Protein AF-A0A7D9KG14-F1 (afdb_monomer_lite)

Foldseek 3Di:
DVLLVLLLVLLVVLLVLLVVDDLVLLLQLCVVLVNDPVCRPPDDSVSSSVVSLVSLVVVLVVQPDSVSSVVSSVVSVVSSDDDDPDPPDDDDDDDDDDDDDDDDDDDDDDDDDDDDDDDDDDPPPPSDPPPDDQLAQPWADDDPVDPGHDDPVSLVVSLVVCVVVVHDPVSSVVNNVCRHCVVDDD

Structure (mmCIF, N/CA/C/O backbone):
data_AF-A0A7D9KG14-F1
#
_entry.id   AF-A0A7D9KG14-F1
#
loop_
_atom_site.group_PDB
_atom_site.id
_atom_site.type_symbol
_atom_site.label_atom_id
_atom_site.label_alt_id
_atom_site.label_comp_id
_atom_site.label_asym_id
_atom_site.label_entity_id
_atom_site.label_seq_id
_atom_site.pdbx_PDB_ins_code
_atom_site.Cartn_x
_atom_site.Cartn_y
_atom_site.Cartn_z
_atom_site.occupancy
_atom_site.B_iso_or_equiv
_atom_site.auth_seq_id
_atom_site.auth_comp_id
_atom_site.auth_asym_id
_atom_site.auth_atom_id
_atom_site.pdbx_PDB_model_num
ATOM 1 N N . MET A 1 1 ? 22.024 2.198 -10.480 1.00 51.56 1 MET A N 1
ATOM 2 C CA . MET A 1 1 ? 21.792 3.643 -10.291 1.00 51.56 1 MET A CA 1
ATOM 3 C C . MET A 1 1 ? 20.902 4.186 -11.407 1.00 51.56 1 MET A C 1
ATOM 5 O O . MET A 1 1 ? 19.699 4.070 -11.251 1.00 51.56 1 MET A O 1
ATOM 9 N N . ALA A 1 2 ? 21.415 4.643 -12.560 1.00 58.22 2 ALA A N 1
ATOM 10 C CA . ALA A 1 2 ? 20.588 5.307 -13.592 1.00 58.22 2 ALA A CA 1
ATOM 11 C C . ALA A 1 2 ? 19.289 4.563 -14.006 1.00 58.22 2 ALA A C 1
ATOM 13 O O . ALA A 1 2 ? 18.225 5.171 -14.079 1.00 58.22 2 ALA A O 1
ATOM 14 N N . GLY A 1 3 ? 19.342 3.241 -14.220 1.00 61.88 3 GLY A N 1
ATOM 15 C CA . GLY A 1 3 ? 18.151 2.447 -14.567 1.00 61.88 3 GLY A CA 1
ATOM 16 C C . GLY A 1 3 ? 17.127 2.269 -13.433 1.00 61.88 3 GLY A C 1
ATOM 17 O O . GLY A 1 3 ? 15.957 2.029 -13.708 1.00 61.88 3 GLY A O 1
ATOM 18 N N . GLU A 1 4 ? 17.542 2.406 -12.172 1.00 65.38 4 GLU A N 1
ATOM 19 C CA . GLU A 1 4 ? 16.656 2.324 -11.000 1.00 65.38 4 GLU A CA 1
ATOM 20 C C . GLU A 1 4 ? 15.946 3.662 -10.774 1.00 65.38 4 GLU A C 1
ATOM 22 O O . GLU A 1 4 ? 14.734 3.685 -10.591 1.00 65.38 4 GLU A O 1
ATOM 27 N N . GLU A 1 5 ? 16.659 4.784 -10.915 1.00 69.75 5 GLU A N 1
ATOM 28 C CA . GLU A 1 5 ? 16.036 6.110 -10.880 1.00 69.75 5 GLU A CA 1
ATOM 29 C C . GLU A 1 5 ? 14.983 6.292 -11.982 1.00 69.75 5 GLU A C 1
ATOM 31 O O . GLU A 1 5 ? 13.945 6.910 -11.753 1.00 69.75 5 GLU A O 1
ATOM 36 N N . ASN A 1 6 ? 15.245 5.775 -13.187 1.00 78.81 6 ASN A N 1
ATOM 37 C CA . ASN A 1 6 ? 14.289 5.845 -14.293 1.00 78.81 6 ASN A CA 1
ATOM 38 C C . ASN A 1 6 ? 13.047 4.984 -14.014 1.00 78.81 6 ASN A C 1
ATOM 40 O O . ASN A 1 6 ? 11.935 5.426 -14.295 1.00 78.81 6 ASN A O 1
ATOM 44 N N . PHE A 1 7 ? 13.218 3.808 -13.396 1.00 79.50 7 PHE A N 1
ATOM 45 C CA . PHE A 1 7 ? 12.104 2.994 -12.904 1.00 79.50 7 PHE A CA 1
ATOM 46 C C . PHE A 1 7 ? 11.270 3.739 -11.850 1.00 79.50 7 PHE A C 1
ATOM 48 O O . PHE A 1 7 ? 10.050 3.798 -11.981 1.00 79.50 7 PHE A O 1
ATOM 55 N N . GLU A 1 8 ? 11.898 4.348 -10.840 1.00 80.19 8 GLU A N 1
ATOM 56 C CA . GLU A 1 8 ? 11.180 5.055 -9.770 1.00 80.19 8 GLU A CA 1
ATOM 57 C C . GLU A 1 8 ? 10.422 6.288 -10.291 1.00 80.19 8 GLU A C 1
ATOM 59 O O . GLU A 1 8 ? 9.255 6.477 -9.941 1.00 80.19 8 GLU A O 1
ATOM 64 N N . LYS A 1 9 ? 11.035 7.079 -11.186 1.00 83.44 9 LYS A N 1
ATOM 65 C CA . LYS A 1 9 ? 10.393 8.232 -11.850 1.00 83.44 9 LYS A CA 1
ATOM 66 C C . LYS A 1 9 ? 9.179 7.799 -12.684 1.00 83.44 9 LYS A C 1
ATOM 68 O O . LYS A 1 9 ? 8.113 8.399 -12.565 1.00 83.44 9 LYS A O 1
ATOM 73 N N . LEU A 1 10 ? 9.322 6.741 -13.487 1.00 80.50 10 LEU A N 1
ATOM 74 C CA . LEU A 1 10 ? 8.249 6.209 -14.334 1.00 80.50 10 LEU A CA 1
ATOM 75 C C . LEU A 1 10 ? 7.101 5.612 -13.503 1.00 80.50 10 LEU A C 1
ATOM 77 O O . LEU A 1 10 ? 5.933 5.889 -13.774 1.00 80.50 10 LEU A O 1
ATOM 81 N N . ASN A 1 11 ? 7.425 4.855 -12.451 1.00 83.81 11 ASN A N 1
ATOM 82 C CA . ASN A 1 11 ? 6.441 4.282 -11.534 1.00 83.81 11 ASN A CA 1
ATOM 83 C C . ASN A 1 11 ? 5.650 5.376 -10.801 1.00 83.81 11 ASN A C 1
ATOM 85 O O . ASN A 1 11 ? 4.429 5.293 -10.706 1.00 83.81 11 ASN A O 1
ATOM 89 N N . LEU A 1 12 ? 6.333 6.424 -10.323 1.00 86.19 12 LEU A N 1
ATOM 90 C CA . LEU A 1 12 ? 5.692 7.576 -9.685 1.00 86.19 12 LEU A CA 1
ATOM 91 C C . LEU A 1 12 ? 4.768 8.330 -10.653 1.00 86.19 12 LEU A C 1
ATOM 93 O O . LEU A 1 12 ? 3.692 8.760 -10.240 1.00 86.19 12 LEU A O 1
ATOM 97 N N . LYS A 1 13 ? 5.152 8.461 -11.931 1.00 84.56 13 LYS A N 1
ATOM 98 C CA . LYS A 1 13 ? 4.326 9.141 -12.935 1.00 84.56 13 LYS A CA 1
ATOM 99 C C . LYS A 1 13 ? 3.039 8.370 -13.244 1.00 84.56 13 LYS A C 1
ATOM 101 O O . LYS A 1 13 ? 1.955 8.933 -13.141 1.00 84.56 13 LYS A O 1
ATOM 106 N N . ILE A 1 14 ? 3.139 7.067 -13.497 1.00 85.62 14 ILE A N 1
ATOM 107 C CA . ILE A 1 14 ? 1.970 6.196 -13.720 1.00 85.62 14 ILE A CA 1
ATOM 108 C C . ILE A 1 14 ? 1.022 6.214 -12.505 1.00 85.62 14 ILE A C 1
ATOM 110 O O . ILE A 1 14 ? -0.197 6.220 -12.657 1.00 85.62 14 ILE A O 1
ATOM 114 N N . GLU A 1 15 ? 1.568 6.299 -11.292 1.00 84.69 15 GLU A N 1
ATOM 115 C CA . GLU A 1 15 ? 0.801 6.436 -10.048 1.00 84.69 15 GLU A CA 1
ATOM 116 C C . GLU A 1 15 ? 0.097 7.800 -9.874 1.00 84.69 15 GLU A C 1
ATOM 118 O O . GLU A 1 15 ? -1.002 7.856 -9.310 1.00 84.69 15 GLU A O 1
ATOM 123 N N . GLU A 1 16 ? 0.679 8.892 -10.380 1.00 87.00 16 GLU A N 1
ATOM 124 C CA . GLU A 1 16 ? 0.009 10.197 -10.511 1.00 87.00 16 GLU A CA 1
ATOM 125 C C . GLU A 1 16 ? -1.136 10.125 -11.533 1.00 87.00 16 GLU A C 1
ATOM 127 O O . GLU A 1 16 ? -2.251 10.577 -11.254 1.00 87.00 16 GLU A O 1
ATOM 132 N N . ASP A 1 17 ? -0.892 9.500 -12.686 1.00 85.62 17 ASP A N 1
ATOM 133 C CA . ASP A 1 17 ? -1.873 9.392 -13.764 1.00 85.62 17 ASP A CA 1
ATOM 134 C C . ASP A 1 17 ? -3.097 8.571 -13.312 1.00 85.62 17 ASP A C 1
ATOM 136 O O . ASP A 1 17 ? -4.223 9.063 -13.353 1.00 85.62 17 ASP A O 1
ATOM 140 N N . ILE A 1 18 ? -2.905 7.394 -12.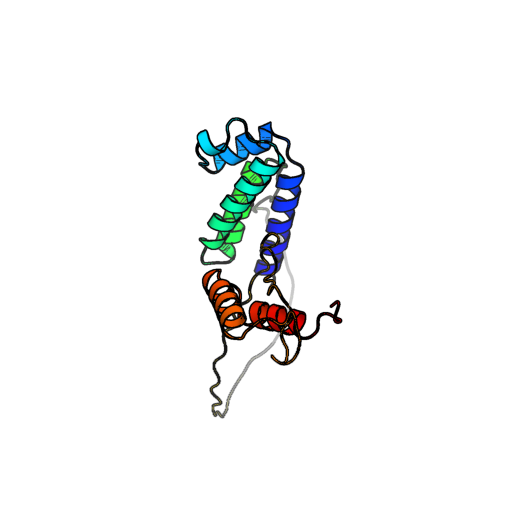701 1.00 86.44 18 ILE A N 1
ATOM 141 C CA . ILE A 1 18 ? -3.997 6.560 -12.138 1.00 86.44 18 ILE A CA 1
ATOM 142 C C . ILE A 1 18 ? -4.781 7.264 -11.002 1.00 86.44 18 ILE A C 1
ATOM 144 O O . ILE A 1 18 ? -5.911 6.875 -10.662 1.00 86.44 18 ILE A O 1
ATOM 148 N N . LEU A 1 19 ? -4.207 8.295 -10.373 1.00 85.88 19 LEU A N 1
ATOM 149 C CA . LEU A 1 19 ? -4.899 9.138 -9.394 1.00 85.88 19 LEU A CA 1
ATOM 150 C C . LEU A 1 19 ? -5.760 10.230 -10.045 1.00 85.88 19 LEU A C 1
ATOM 152 O O . LEU A 1 19 ? -6.818 10.562 -9.481 1.00 85.88 19 LEU A O 1
ATOM 156 N N . SER A 1 20 ? -5.339 10.758 -11.197 1.00 87.31 20 SER A N 1
ATOM 157 C CA . SER A 1 20 ? -6.065 11.784 -11.953 1.00 87.31 20 SER A CA 1
ATOM 158 C C . SER A 1 20 ? -7.242 11.204 -12.752 1.00 87.31 20 SER A C 1
ATOM 160 O O . SER A 1 20 ? -8.296 11.842 -12.762 1.00 87.31 20 SER A O 1
ATOM 162 N N . LEU A 1 21 ? -7.116 9.973 -13.275 1.00 86.38 21 LEU A N 1
ATOM 163 C CA . LEU A 1 21 ? -8.133 9.290 -14.096 1.00 86.38 21 LEU A CA 1
ATOM 164 C C . LEU A 1 21 ? -9.568 9.323 -13.540 1.00 86.38 21 LEU A C 1
ATOM 166 O O . LEU A 1 21 ? -9.826 9.154 -12.338 1.00 86.38 21 LEU A O 1
ATOM 170 N N . ASP A 1 22 ? -10.527 9.431 -14.452 1.00 87.56 22 ASP A N 1
ATOM 171 C CA . ASP A 1 22 ? -11.960 9.335 -14.200 1.00 87.56 22 ASP A CA 1
ATOM 172 C C . ASP A 1 22 ? -12.424 7.874 -13.935 1.00 87.56 22 ASP A C 1
ATOM 174 O O . ASP A 1 22 ? -11.632 6.932 -13.865 1.00 87.56 22 ASP A O 1
ATOM 178 N N . VAL A 1 23 ? -13.725 7.662 -13.695 1.00 87.50 23 VAL A N 1
ATOM 179 C CA . VAL A 1 23 ? -14.267 6.307 -13.463 1.00 87.50 23 VAL A CA 1
ATOM 180 C C . VAL A 1 23 ? -14.214 5.453 -14.732 1.00 87.50 23 VAL A C 1
ATOM 182 O O . VAL A 1 23 ? -13.901 4.269 -14.644 1.00 87.50 23 VAL A O 1
ATOM 185 N N . ASN A 1 24 ? -14.496 6.030 -15.899 1.00 86.56 24 ASN A N 1
ATOM 186 C CA . ASN A 1 24 ? -14.552 5.314 -17.173 1.00 86.56 24 ASN A CA 1
ATOM 187 C C . ASN A 1 24 ? -13.151 4.902 -17.650 1.00 86.56 24 ASN A C 1
ATOM 189 O O . ASN A 1 24 ? -12.964 3.801 -18.160 1.00 86.56 24 ASN A O 1
ATOM 193 N N . GLU A 1 25 ? -12.151 5.752 -17.445 1.00 87.19 25 GLU A N 1
ATOM 194 C CA . GLU A 1 25 ? -10.737 5.479 -17.709 1.00 87.19 25 GLU A CA 1
ATOM 195 C C . GLU A 1 25 ? -10.192 4.393 -16.779 1.00 87.19 25 GLU A C 1
ATOM 197 O O . GLU A 1 25 ? -9.556 3.452 -17.250 1.00 87.19 25 GLU A O 1
ATOM 202 N N . LEU A 1 26 ? -10.527 4.437 -15.484 1.00 85.62 26 LEU A N 1
ATOM 203 C CA . LEU A 1 26 ? -10.198 3.354 -14.551 1.00 85.62 26 LEU A CA 1
ATOM 204 C C . LEU A 1 26 ? -10.878 2.025 -14.918 1.00 85.62 26 LEU A C 1
ATOM 206 O O . LEU A 1 26 ? -10.274 0.976 -14.712 1.00 85.62 26 LEU A O 1
ATOM 210 N N . VAL A 1 27 ? -12.092 2.051 -15.481 1.00 86.56 27 VAL A N 1
ATOM 211 C CA . VAL A 1 27 ? -12.768 0.863 -16.040 1.00 86.56 27 VAL A CA 1
ATOM 212 C C . VAL A 1 27 ? -12.027 0.342 -17.278 1.00 86.56 27 VAL A C 1
ATOM 214 O O . VAL A 1 27 ? -11.722 -0.847 -17.339 1.00 86.56 27 VAL A O 1
ATOM 217 N N . LYS A 1 28 ? -11.656 1.211 -18.233 1.00 85.31 28 LYS A N 1
ATOM 218 C CA . LYS A 1 28 ? -10.847 0.829 -19.412 1.00 85.31 28 LYS A CA 1
ATOM 219 C C . LYS A 1 28 ? -9.513 0.197 -19.000 1.00 85.31 28 LYS A C 1
ATOM 221 O O . LYS A 1 28 ? -9.139 -0.838 -19.543 1.00 85.31 28 LYS A O 1
ATOM 226 N N . LEU A 1 29 ? -8.806 0.807 -18.046 1.00 84.50 29 LEU A N 1
ATOM 227 C CA . LEU A 1 29 ? -7.508 0.330 -17.562 1.00 84.50 29 LEU A CA 1
ATOM 228 C C . LEU A 1 29 ? -7.665 -0.990 -16.787 1.00 84.50 29 LEU A C 1
ATOM 230 O O . LEU A 1 29 ? -6.871 -1.905 -16.974 1.00 84.50 29 LEU A O 1
ATOM 234 N N . ALA A 1 30 ? -8.726 -1.145 -15.989 1.00 85.12 30 ALA A N 1
ATOM 235 C CA . ALA A 1 30 ? -9.021 -2.410 -15.321 1.00 85.12 30 ALA A CA 1
ATOM 236 C C . ALA A 1 30 ? -9.307 -3.550 -16.321 1.00 85.12 30 ALA A C 1
ATOM 238 O O . ALA A 1 30 ? -8.725 -4.623 -16.181 1.00 85.12 30 ALA A O 1
ATOM 239 N N . ASN A 1 31 ? -10.090 -3.295 -17.377 1.00 83.44 31 ASN A N 1
ATOM 240 C CA . ASN A 1 31 ? -10.303 -4.257 -18.468 1.00 83.44 31 ASN A CA 1
ATOM 241 C C . ASN A 1 31 ? -8.981 -4.620 -19.178 1.00 83.44 31 ASN A C 1
ATOM 243 O O . ASN A 1 31 ? -8.721 -5.793 -19.431 1.00 83.44 31 ASN A O 1
ATOM 247 N N . LYS A 1 32 ? -8.111 -3.631 -19.447 1.00 81.81 32 LYS A N 1
ATOM 248 C CA . LYS A 1 32 ? -6.756 -3.839 -20.009 1.00 81.81 32 LYS A CA 1
ATOM 249 C C . LYS A 1 32 ? -5.812 -4.628 -19.077 1.00 81.81 32 LYS A C 1
ATOM 251 O O . LYS A 1 32 ? -4.799 -5.133 -19.547 1.00 81.81 32 LYS A O 1
ATOM 256 N N . LEU A 1 33 ? -6.126 -4.729 -17.782 1.00 82.62 33 LEU A N 1
ATOM 257 C CA . LEU A 1 33 ? -5.385 -5.491 -16.764 1.00 82.62 33 LEU A CA 1
ATOM 258 C C . LEU A 1 33 ? -5.998 -6.871 -16.460 1.00 82.62 33 LEU A C 1
ATOM 260 O O . LEU A 1 33 ? -5.608 -7.492 -15.472 1.00 82.62 33 LEU A O 1
ATOM 264 N N . GLU A 1 34 ? -6.975 -7.326 -17.252 1.00 81.00 34 GLU A N 1
ATOM 265 C CA . GLU A 1 34 ? -7.706 -8.590 -17.040 1.00 81.00 34 GLU A CA 1
ATOM 266 C C . GLU A 1 34 ? -8.365 -8.700 -15.645 1.00 81.00 34 GLU A C 1
ATOM 268 O O . GLU A 1 34 ? -8.605 -9.792 -15.124 1.00 81.00 34 GLU A O 1
ATOM 273 N N . LEU A 1 35 ? -8.700 -7.561 -15.023 1.00 79.44 35 LEU A N 1
ATOM 274 C CA . LEU A 1 35 ? -9.552 -7.546 -13.835 1.00 79.44 35 LEU A CA 1
ATOM 275 C C . LEU A 1 35 ? -10.966 -7.978 -14.243 1.00 79.44 35 LEU A C 1
ATOM 277 O O . LEU A 1 35 ? -11.578 -7.350 -15.103 1.00 79.44 35 LEU A O 1
ATOM 281 N N . GLY A 1 36 ? -11.477 -9.041 -13.617 1.00 75.38 36 GLY A N 1
ATOM 282 C CA . GLY A 1 36 ? -12.802 -9.587 -13.915 1.00 75.38 36 GLY A CA 1
ATOM 283 C C . GLY A 1 36 ? -13.926 -8.557 -13.771 1.00 75.38 36 GLY A C 1
ATOM 284 O O . GLY A 1 36 ? -13.833 -7.612 -12.982 1.00 75.38 36 GLY A O 1
ATOM 285 N N . GLU A 1 37 ? -15.007 -8.731 -14.532 1.00 73.75 37 GLU A N 1
ATOM 286 C CA . GLU A 1 37 ? -16.127 -7.782 -14.586 1.00 73.75 37 GLU A CA 1
ATOM 287 C C . GLU A 1 37 ? -16.803 -7.612 -13.212 1.00 73.75 37 GLU A C 1
ATOM 289 O O . GLU A 1 37 ? -17.127 -6.491 -12.810 1.00 73.75 37 GLU A O 1
ATOM 294 N N . GLU A 1 38 ? -16.877 -8.683 -12.410 1.00 76.00 38 GLU A N 1
ATOM 295 C CA . GLU A 1 38 ? -17.336 -8.657 -11.010 1.00 76.00 38 GLU A CA 1
ATOM 296 C C . GLU A 1 38 ? -16.439 -7.795 -10.107 1.00 76.00 38 GLU A C 1
ATOM 298 O O . GLU A 1 38 ? -16.832 -7.333 -9.028 1.00 76.00 38 GLU A O 1
ATOM 303 N N . ASN A 1 39 ? -15.202 -7.571 -10.548 1.00 75.50 39 ASN A N 1
ATOM 304 C CA . ASN A 1 39 ? -14.233 -6.725 -9.890 1.00 75.50 39 ASN A CA 1
ATOM 305 C C . ASN A 1 39 ? -14.247 -5.266 -10.370 1.00 75.50 39 ASN A C 1
ATOM 307 O O . ASN A 1 39 ? -13.545 -4.447 -9.764 1.00 75.50 39 ASN A O 1
ATOM 311 N N . ILE A 1 40 ? -15.086 -4.923 -11.348 1.00 80.19 40 ILE A N 1
ATOM 312 C CA . ILE A 1 40 ? -15.183 -3.592 -11.959 1.00 80.19 40 ILE A CA 1
ATOM 313 C C . ILE A 1 40 ? -16.586 -2.990 -11.770 1.00 80.19 40 ILE A C 1
ATOM 315 O O . ILE A 1 40 ? -16.701 -1.830 -11.364 1.00 80.19 40 ILE A O 1
ATOM 319 N N . GLU A 1 41 ? -17.649 -3.764 -12.006 1.00 79.06 41 GLU A N 1
ATOM 320 C CA . GLU A 1 41 ? -19.028 -3.264 -12.023 1.00 79.06 41 GLU A CA 1
ATOM 321 C C . GLU A 1 41 ? -19.467 -2.650 -10.676 1.00 79.06 41 GLU A C 1
ATOM 323 O O . GLU A 1 41 ? -19.165 -3.148 -9.590 1.00 79.06 41 GLU A O 1
ATOM 328 N N . GLY A 1 42 ? -20.171 -1.513 -10.739 1.00 78.81 42 GLY A N 1
ATOM 329 C CA . GLY A 1 42 ? -20.749 -0.827 -9.575 1.00 78.81 42 GLY A CA 1
ATOM 330 C C . GLY A 1 42 ? -19.747 -0.220 -8.577 1.00 78.81 42 GLY A C 1
ATOM 331 O O . GLY A 1 42 ? -20.163 0.403 -7.596 1.00 78.81 42 GLY A O 1
ATOM 332 N N . LYS A 1 43 ? -18.432 -0.36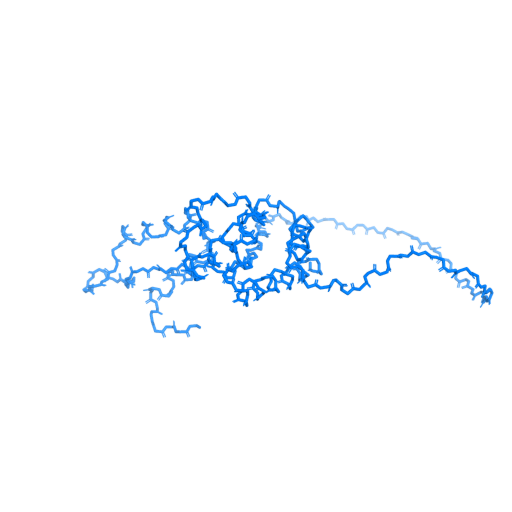6 -8.784 1.00 85.00 43 LYS A N 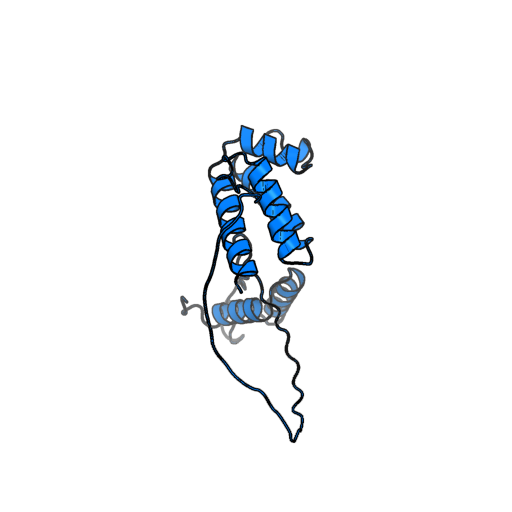1
ATOM 333 C CA . LYS A 1 43 ? -17.416 0.096 -7.827 1.00 85.00 43 LYS A CA 1
ATOM 334 C C . LYS A 1 43 ? -17.096 1.587 -7.979 1.00 85.00 43 LYS A C 1
ATOM 336 O O . LYS A 1 43 ? -16.924 2.116 -9.069 1.00 85.00 43 LYS A O 1
ATOM 341 N N . SER A 1 44 ? -16.946 2.282 -6.849 1.00 87.56 44 SER A N 1
ATOM 342 C CA . SER A 1 44 ? -16.590 3.713 -6.843 1.00 87.56 44 SER A CA 1
ATOM 343 C C . SER A 1 44 ? -15.142 3.978 -7.292 1.00 87.56 44 SER A C 1
ATOM 345 O O . SER A 1 44 ? -14.261 3.141 -7.074 1.00 87.56 44 SER A O 1
ATOM 347 N N . ARG A 1 45 ? -14.856 5.195 -7.800 1.00 87.12 45 ARG A N 1
ATOM 348 C CA . ARG A 1 45 ? -13.511 5.649 -8.242 1.00 87.12 45 ARG A CA 1
ATOM 349 C C . ARG A 1 45 ? -12.392 5.294 -7.253 1.00 87.12 45 ARG A C 1
ATOM 351 O O . ARG A 1 45 ? -11.329 4.827 -7.644 1.00 87.12 45 ARG A O 1
ATOM 358 N N . ARG A 1 46 ? -12.647 5.468 -5.947 1.00 84.38 46 ARG A N 1
ATOM 359 C CA . ARG A 1 46 ? -11.689 5.172 -4.860 1.00 84.38 46 ARG A CA 1
ATOM 360 C C . ARG A 1 46 ? -11.400 3.680 -4.667 1.00 84.38 46 ARG A C 1
ATOM 362 O O . ARG A 1 46 ? -10.368 3.356 -4.087 1.00 84.38 46 ARG A O 1
ATOM 369 N N . VAL A 1 47 ? -12.302 2.791 -5.080 1.00 86.12 47 VAL A N 1
ATOM 370 C CA . VAL A 1 47 ? -12.106 1.335 -5.020 1.00 86.12 47 VAL A CA 1
ATOM 371 C C . VAL A 1 47 ? -11.433 0.851 -6.302 1.00 86.12 47 VAL A C 1
ATOM 373 O O . VAL A 1 47 ? -10.426 0.159 -6.200 1.00 86.12 47 VAL A O 1
ATOM 376 N N . LEU A 1 48 ? -11.901 1.295 -7.475 1.00 86.06 48 LEU A N 1
ATOM 377 C CA . LEU A 1 48 ? -11.274 0.998 -8.771 1.00 86.06 48 LEU A CA 1
ATOM 378 C C . LEU A 1 48 ? -9.802 1.431 -8.801 1.00 86.06 48 LEU A C 1
ATOM 380 O O . LEU A 1 48 ? -8.922 0.601 -9.000 1.00 86.06 48 LEU A O 1
ATOM 384 N N . SER A 1 49 ? -9.512 2.694 -8.468 1.00 86.44 49 SER A N 1
ATOM 385 C CA . SER A 1 49 ? -8.140 3.223 -8.423 1.00 86.44 49 SER A CA 1
ATOM 386 C C . SER A 1 49 ? -7.250 2.485 -7.411 1.00 86.44 49 SER A C 1
ATOM 388 O O . SER A 1 49 ? -6.054 2.350 -7.639 1.00 86.44 49 SER A O 1
ATOM 390 N N . LYS A 1 50 ? -7.794 1.952 -6.305 1.00 87.19 50 LYS A N 1
ATOM 391 C CA . LYS A 1 50 ? -7.020 1.097 -5.379 1.00 87.19 50 LYS A CA 1
ATOM 392 C C . LYS A 1 50 ? -6.752 -0.299 -5.938 1.00 87.19 50 LYS A C 1
ATOM 394 O O . LYS A 1 50 ? -5.709 -0.870 -5.639 1.00 87.19 50 LYS A O 1
ATOM 399 N N . LEU A 1 51 ? -7.701 -0.855 -6.688 1.00 85.69 51 LEU A N 1
ATOM 400 C CA . LEU A 1 51 ? -7.611 -2.201 -7.244 1.00 85.69 51 LEU A CA 1
ATOM 401 C C . LEU A 1 51 ? -6.634 -2.241 -8.423 1.00 85.69 51 LEU A C 1
ATOM 403 O O . LEU A 1 51 ? -5.707 -3.040 -8.395 1.00 85.69 51 LEU A O 1
ATOM 407 N N . VAL A 1 52 ? -6.764 -1.299 -9.364 1.00 87.12 52 VAL A N 1
ATOM 408 C CA . VAL A 1 52 ? -5.836 -1.094 -10.490 1.00 87.12 52 VAL A CA 1
ATOM 409 C C . VAL A 1 52 ? -4.388 -0.983 -10.001 1.00 87.12 52 VAL A C 1
ATOM 411 O O . VAL A 1 52 ? -3.531 -1.738 -10.450 1.00 87.12 52 VAL A O 1
ATOM 414 N N . ARG A 1 53 ? -4.117 -0.123 -9.009 1.00 87.75 53 ARG A N 1
ATOM 415 C CA . ARG A 1 53 ? -2.765 0.042 -8.442 1.00 87.75 53 ARG A CA 1
ATOM 416 C C . ARG A 1 53 ? -2.233 -1.206 -7.749 1.00 87.75 53 ARG A C 1
ATOM 418 O O . ARG A 1 53 ? -1.056 -1.520 -7.885 1.00 87.75 53 ARG A O 1
ATOM 425 N N . LYS A 1 54 ? -3.093 -1.952 -7.045 1.00 85.50 54 LYS A N 1
ATOM 426 C CA . LYS A 1 54 ? -2.712 -3.241 -6.453 1.00 85.50 54 LYS A CA 1
ATOM 427 C C . LYS A 1 54 ? -2.282 -4.238 -7.538 1.00 85.50 54 LYS A C 1
ATOM 429 O O . LYS A 1 54 ? -1.215 -4.824 -7.399 1.00 85.50 54 LYS A O 1
ATOM 434 N N . THR A 1 55 ? -3.066 -4.386 -8.607 1.00 85.88 55 THR A N 1
ATOM 435 C CA . THR A 1 55 ? -2.754 -5.292 -9.726 1.00 85.88 55 THR A CA 1
ATOM 436 C C . THR A 1 55 ? -1.479 -4.874 -10.461 1.00 85.88 55 THR A C 1
ATOM 438 O O . THR A 1 55 ? -0.625 -5.711 -10.738 1.00 85.88 55 THR A O 1
ATOM 441 N N . ILE A 1 56 ? -1.299 -3.573 -10.721 1.00 86.00 56 ILE A N 1
ATOM 442 C CA . ILE A 1 56 ? -0.077 -3.039 -11.341 1.00 86.00 56 ILE A CA 1
ATOM 443 C C . ILE A 1 56 ? 1.146 -3.334 -10.471 1.00 86.00 56 ILE A C 1
ATOM 445 O O . ILE A 1 56 ? 2.137 -3.843 -10.988 1.00 86.00 56 ILE A O 1
ATOM 449 N N . TYR A 1 57 ? 1.065 -3.085 -9.161 1.00 83.56 57 TYR A N 1
ATOM 450 C CA . TYR A 1 57 ? 2.150 -3.404 -8.236 1.00 83.56 57 TYR A CA 1
ATOM 451 C C . TYR A 1 57 ? 2.466 -4.908 -8.211 1.00 83.56 57 TYR A C 1
ATOM 453 O O . TYR A 1 57 ? 3.632 -5.277 -8.304 1.00 83.56 57 TYR A O 1
ATOM 461 N N . GLU A 1 58 ? 1.459 -5.784 -8.155 1.00 81.88 58 GLU A N 1
ATOM 462 C CA . GLU A 1 58 ? 1.670 -7.240 -8.163 1.00 81.88 58 GLU A CA 1
ATOM 463 C C . GLU A 1 58 ? 2.336 -7.722 -9.470 1.00 81.88 58 GLU A C 1
ATOM 465 O O . GLU A 1 58 ? 3.257 -8.539 -9.421 1.00 81.88 58 GLU A O 1
ATOM 470 N N . ASN A 1 59 ? 1.988 -7.140 -10.622 1.00 82.69 59 ASN A N 1
ATOM 471 C CA . ASN A 1 59 ? 2.643 -7.430 -11.905 1.00 82.69 59 ASN A CA 1
ATOM 472 C C . ASN A 1 59 ? 4.082 -6.869 -11.994 1.00 82.69 59 ASN A C 1
ATOM 474 O O . ASN A 1 59 ? 4.973 -7.524 -12.543 1.00 82.69 59 ASN A O 1
ATOM 478 N N . VAL A 1 60 ? 4.347 -5.694 -11.409 1.00 82.25 60 VAL A N 1
ATOM 479 C CA . VAL A 1 60 ? 5.704 -5.123 -11.271 1.00 82.25 60 VAL A CA 1
ATOM 480 C C . VAL A 1 60 ? 6.564 -5.945 -10.300 1.00 82.25 60 VAL A C 1
ATOM 482 O O . VAL A 1 60 ? 7.776 -6.053 -10.494 1.00 82.25 60 VAL A O 1
ATOM 485 N N . GLU A 1 61 ? 5.976 -6.555 -9.272 1.00 79.94 61 GLU A N 1
ATOM 486 C CA . GLU A 1 61 ? 6.680 -7.424 -8.321 1.00 79.94 61 GLU A CA 1
ATOM 487 C C . GLU A 1 61 ? 7.094 -8.759 -8.972 1.00 79.94 61 GLU A C 1
ATOM 489 O O . GLU A 1 61 ? 8.214 -9.226 -8.763 1.00 79.94 61 GLU A O 1
ATOM 494 N N . LEU A 1 62 ? 6.244 -9.325 -9.841 1.00 78.81 62 LEU A N 1
ATOM 495 C CA . LEU A 1 62 ? 6.548 -10.523 -10.645 1.00 78.81 62 LEU A CA 1
ATOM 496 C C . LEU A 1 62 ? 7.699 -10.310 -11.651 1.00 78.81 62 LEU A C 1
ATOM 498 O O . LEU A 1 62 ? 8.361 -11.269 -12.065 1.00 78.81 62 LEU A O 1
ATOM 502 N N . CYS A 1 63 ? 7.979 -9.064 -12.040 1.00 73.62 63 CYS A N 1
ATOM 503 C CA . CYS A 1 63 ? 9.069 -8.724 -12.950 1.00 73.62 63 CYS A CA 1
ATOM 504 C C . CYS A 1 63 ? 10.439 -8.794 -12.246 1.00 73.62 63 CYS A C 1
ATOM 506 O O . CYS A 1 63 ? 10.933 -7.820 -11.684 1.00 73.62 63 CYS A O 1
ATOM 508 N N . GLN A 1 64 ? 11.088 -9.960 -12.344 1.00 71.62 64 GLN A N 1
ATOM 509 C CA . GLN A 1 64 ? 12.362 -10.320 -11.690 1.00 71.62 64 GLN A CA 1
ATOM 510 C C . GLN A 1 64 ? 13.549 -9.351 -11.884 1.00 71.62 64 GLN A C 1
ATOM 512 O O . GLN A 1 64 ? 14.533 -9.456 -11.153 1.00 71.62 64 GLN A O 1
ATOM 517 N N . THR A 1 65 ? 13.523 -8.456 -12.876 1.00 77.88 65 THR A N 1
ATOM 518 C CA . THR A 1 65 ? 14.640 -7.550 -13.192 1.00 77.88 65 THR A CA 1
ATOM 519 C C . THR A 1 65 ? 14.152 -6.137 -13.510 1.00 77.88 65 THR A C 1
ATOM 521 O O . THR A 1 65 ? 13.124 -5.958 -14.160 1.00 77.88 65 THR A O 1
ATOM 524 N N . VAL A 1 66 ? 14.926 -5.124 -13.098 1.00 72.00 66 VAL A N 1
ATOM 525 C CA . VAL A 1 66 ? 14.641 -3.694 -13.342 1.00 72.00 66 VAL A CA 1
ATOM 526 C C . VAL A 1 66 ? 14.270 -3.376 -14.804 1.00 72.00 66 VAL A C 1
ATOM 528 O O . VAL A 1 66 ? 13.229 -2.753 -14.991 1.00 72.00 66 VAL A O 1
ATOM 531 N N . PRO A 1 67 ? 14.998 -3.828 -15.853 1.00 75.00 67 PRO A N 1
ATOM 532 C CA . PRO A 1 67 ? 14.586 -3.565 -17.236 1.00 75.00 67 PRO A CA 1
ATOM 533 C C . PRO A 1 67 ? 13.199 -4.124 -17.586 1.00 75.00 67 PRO A C 1
ATOM 535 O O . PRO A 1 67 ? 12.444 -3.441 -18.265 1.00 75.00 67 PRO A O 1
ATOM 538 N N . LYS A 1 68 ? 12.807 -5.301 -17.070 1.00 78.94 68 LYS A N 1
ATOM 539 C CA . LYS A 1 68 ? 11.450 -5.845 -17.280 1.00 78.94 68 LYS A CA 1
ATOM 540 C C . LYS A 1 68 ? 10.383 -5.036 -16.540 1.00 78.94 68 LYS A C 1
ATOM 542 O O . LYS A 1 68 ? 9.287 -4.863 -17.062 1.00 78.94 68 LYS A O 1
ATOM 547 N N . LYS A 1 69 ? 10.704 -4.510 -15.350 1.00 80.81 69 LYS A N 1
ATOM 548 C CA . LYS A 1 69 ? 9.821 -3.579 -14.627 1.00 80.81 69 LYS A CA 1
ATOM 549 C C . LYS A 1 69 ? 9.593 -2.298 -15.441 1.00 80.81 69 LYS A C 1
ATOM 551 O O . LYS A 1 69 ? 8.453 -1.879 -15.591 1.00 80.81 69 LYS A O 1
ATOM 556 N N . VAL A 1 70 ? 10.655 -1.720 -16.007 1.00 78.12 70 VAL A N 1
ATOM 557 C CA . VAL A 1 70 ? 10.586 -0.530 -16.879 1.00 78.12 70 VAL A CA 1
ATOM 558 C C . VAL A 1 70 ? 9.803 -0.815 -18.166 1.00 78.12 70 VAL A C 1
ATOM 560 O O . VAL A 1 70 ? 8.931 -0.033 -18.525 1.00 78.12 70 VAL A O 1
ATOM 563 N N . GLU A 1 71 ? 10.038 -1.957 -18.817 1.00 81.31 71 GLU A N 1
ATOM 564 C CA . GLU A 1 71 ? 9.303 -2.396 -20.014 1.00 81.31 71 GLU A CA 1
ATOM 565 C C . GLU A 1 71 ? 7.792 -2.542 -19.749 1.00 81.31 71 GLU A C 1
ATOM 567 O O . GLU A 1 71 ? 6.972 -2.047 -20.521 1.00 81.31 71 GLU A O 1
ATOM 572 N N . TYR A 1 72 ? 7.411 -3.181 -18.636 1.00 81.75 72 TYR A N 1
ATOM 573 C CA . TYR A 1 72 ? 6.009 -3.320 -18.231 1.00 81.75 72 TYR A CA 1
ATOM 574 C C . TYR A 1 72 ? 5.363 -1.964 -17.904 1.00 81.75 72 TYR A C 1
ATOM 576 O O . TYR A 1 72 ? 4.225 -1.712 -18.296 1.00 81.75 72 TYR A O 1
ATOM 584 N N . LEU A 1 73 ? 6.089 -1.064 -17.233 1.00 80.56 73 LEU A N 1
ATOM 585 C CA . LEU A 1 73 ? 5.593 0.280 -16.947 1.00 80.56 73 LEU A CA 1
ATOM 586 C C . LEU A 1 73 ? 5.441 1.135 -18.216 1.00 80.56 73 LEU A C 1
ATOM 588 O O . LEU A 1 73 ? 4.425 1.809 -18.347 1.00 80.56 73 LEU A O 1
ATOM 592 N N . HIS A 1 74 ? 6.363 1.073 -19.182 1.00 80.69 74 HIS A N 1
ATOM 593 C CA . HIS A 1 74 ? 6.176 1.766 -20.465 1.00 80.69 74 HIS A CA 1
ATOM 594 C C . HIS A 1 74 ? 4.974 1.220 -21.243 1.00 80.69 74 HIS A C 1
ATOM 596 O O . HIS A 1 74 ? 4.204 2.011 -21.776 1.00 80.69 74 HIS A O 1
ATOM 602 N N . LYS A 1 75 ? 4.730 -0.096 -21.218 1.00 82.62 75 LYS A N 1
ATOM 603 C CA . LYS A 1 75 ? 3.498 -0.686 -21.772 1.00 82.62 75 LYS A CA 1
ATOM 604 C C . LYS A 1 75 ? 2.240 -0.176 -21.062 1.00 82.62 75 LYS A C 1
ATOM 606 O O . LYS A 1 75 ? 1.228 0.058 -21.708 1.00 82.62 75 LYS A O 1
ATOM 611 N N . LEU A 1 76 ? 2.280 0.061 -19.748 1.00 80.69 76 LEU A N 1
ATOM 612 C CA . LEU A 1 76 ? 1.165 0.714 -19.048 1.00 80.69 76 LEU A CA 1
ATOM 613 C C . LEU A 1 76 ? 1.014 2.197 -19.407 1.00 80.69 76 LEU A C 1
ATOM 615 O O . LEU A 1 76 ? -0.115 2.662 -19.507 1.00 80.69 76 LEU A O 1
ATOM 619 N N . GLN A 1 77 ? 2.115 2.921 -19.618 1.00 78.19 77 GLN A N 1
ATOM 620 C CA . GLN A 1 77 ? 2.118 4.320 -20.057 1.00 78.19 77 GLN A CA 1
ATOM 621 C C . GLN A 1 77 ? 1.529 4.465 -21.473 1.00 78.19 77 GLN A C 1
ATOM 623 O O . GLN A 1 77 ? 0.681 5.322 -21.705 1.00 78.19 77 GLN A O 1
ATOM 628 N N . GLU A 1 78 ? 1.910 3.575 -22.390 1.00 76.19 78 GLU A N 1
ATOM 629 C CA . GLU A 1 78 ? 1.323 3.415 -23.726 1.00 76.19 78 GLU A CA 1
ATOM 630 C C . GLU A 1 78 ? -0.181 3.105 -23.630 1.00 76.19 78 GLU A C 1
ATOM 632 O O . GLU A 1 78 ? -1.002 3.746 -24.277 1.00 76.19 78 GLU A O 1
ATOM 637 N N . LEU A 1 79 ? -0.579 2.191 -22.737 1.00 72.25 79 LEU A N 1
ATOM 638 C CA . LEU A 1 79 ? -1.985 1.860 -22.486 1.00 72.25 79 LEU A CA 1
ATOM 639 C C . LEU A 1 79 ? -2.780 2.952 -21.732 1.00 72.25 79 LEU A C 1
ATOM 641 O O . LEU A 1 79 ? -4.010 2.834 -21.663 1.00 72.25 79 LEU A O 1
ATOM 645 N N . LEU A 1 80 ? -2.113 3.973 -21.188 1.00 69.56 80 LEU A N 1
ATOM 646 C CA . LEU A 1 80 ? -2.696 5.153 -20.531 1.00 69.56 80 LEU A CA 1
ATOM 647 C C . LEU A 1 80 ? -2.924 6.330 -21.499 1.00 69.56 80 LEU A C 1
ATOM 649 O O . LEU A 1 80 ? -3.721 7.204 -21.174 1.00 69.56 80 LEU A O 1
ATOM 653 N N . GLU A 1 81 ? -2.261 6.337 -22.662 1.00 63.78 81 GLU A N 1
ATOM 654 C CA . GLU A 1 81 ? -2.366 7.355 -23.724 1.00 63.78 81 GLU A CA 1
ATOM 655 C C . GLU A 1 81 ? -2.242 8.815 -23.240 1.00 63.78 81 GLU A C 1
ATOM 657 O O . GLU A 1 81 ? -3.118 9.655 -23.451 1.00 63.78 81 GLU A O 1
ATOM 662 N N . ILE A 1 82 ? -1.072 9.147 -22.684 1.00 48.59 82 ILE A N 1
ATOM 663 C CA . ILE A 1 82 ? -0.455 10.447 -22.987 1.00 48.59 82 ILE A CA 1
ATOM 664 C C . ILE A 1 82 ? 0.521 10.211 -24.143 1.00 48.59 82 ILE A C 1
ATOM 666 O O . ILE A 1 82 ? 1.298 9.258 -24.107 1.00 48.59 82 ILE A O 1
ATOM 670 N N . GLU A 1 83 ? 0.455 11.075 -25.156 1.00 39.75 83 GLU A N 1
ATOM 671 C CA . GLU A 1 83 ? 1.323 11.083 -26.338 1.00 39.75 83 GLU A CA 1
ATOM 672 C C . GLU A 1 83 ? 2.803 10.868 -25.954 1.00 39.75 83 GLU A C 1
ATOM 674 O O . GLU A 1 83 ? 3.334 11.630 -25.135 1.00 39.75 83 GLU A O 1
ATOM 679 N N . PRO A 1 84 ? 3.488 9.841 -26.497 1.00 48.44 84 PRO A N 1
ATOM 680 C CA . PRO A 1 84 ? 4.905 9.663 -26.229 1.00 48.44 84 PRO A CA 1
ATOM 681 C C . PRO A 1 84 ? 5.675 10.829 -26.868 1.00 48.44 84 PRO A C 1
ATOM 683 O O . PRO A 1 84 ? 5.514 11.063 -28.068 1.00 48.44 84 PRO A O 1
ATOM 686 N N . PRO A 1 85 ? 6.538 11.553 -26.127 1.00 45.62 85 PRO A N 1
ATOM 687 C CA . PRO A 1 85 ? 7.473 12.468 -26.769 1.00 45.62 85 PRO A CA 1
ATOM 688 C C . PRO A 1 85 ? 8.327 11.649 -27.750 1.00 45.62 85 PRO A C 1
ATOM 690 O O . PRO A 1 85 ? 8.787 10.567 -27.369 1.00 45.62 85 PRO A O 1
ATOM 693 N N . PRO A 1 86 ? 8.513 12.106 -29.000 1.00 45.03 86 PRO A N 1
ATOM 694 C CA . PRO A 1 86 ? 9.066 11.266 -30.050 1.00 45.03 86 PRO A CA 1
ATOM 695 C C . PRO A 1 86 ? 10.503 10.862 -29.723 1.00 45.03 86 PRO A C 1
ATOM 697 O O . PRO A 1 86 ? 11.431 11.670 -29.769 1.00 45.03 86 PRO A O 1
ATOM 700 N N . LEU A 1 87 ? 10.679 9.578 -29.414 1.00 52.28 87 LEU A N 1
ATOM 701 C CA . LEU A 1 87 ? 11.954 8.900 -29.572 1.00 52.28 87 LEU A CA 1
ATOM 702 C C . LEU A 1 87 ? 12.119 8.627 -31.067 1.00 52.28 87 LEU A C 1
ATOM 704 O O . LEU A 1 87 ? 11.701 7.587 -31.573 1.00 52.28 87 LEU A O 1
ATOM 708 N N . GLU A 1 88 ? 12.684 9.604 -31.774 1.00 47.69 88 GLU A N 1
ATOM 709 C CA . GLU A 1 88 ? 13.235 9.386 -33.109 1.00 47.69 88 GLU A CA 1
ATOM 710 C C . GLU A 1 88 ? 14.446 8.454 -32.969 1.00 47.69 88 GLU A C 1
ATOM 712 O O . GLU A 1 88 ? 15.563 8.885 -32.673 1.00 47.69 88 GLU A O 1
ATOM 717 N N . ASP A 1 89 ? 14.200 7.150 -33.117 1.00 42.62 89 ASP A N 1
ATOM 718 C CA . ASP A 1 89 ? 15.260 6.165 -33.315 1.00 42.62 89 ASP A CA 1
ATOM 719 C C . ASP A 1 89 ? 16.038 6.487 -34.604 1.00 42.62 89 ASP A C 1
ATOM 721 O O . ASP A 1 89 ? 15.502 7.022 -35.576 1.00 42.62 8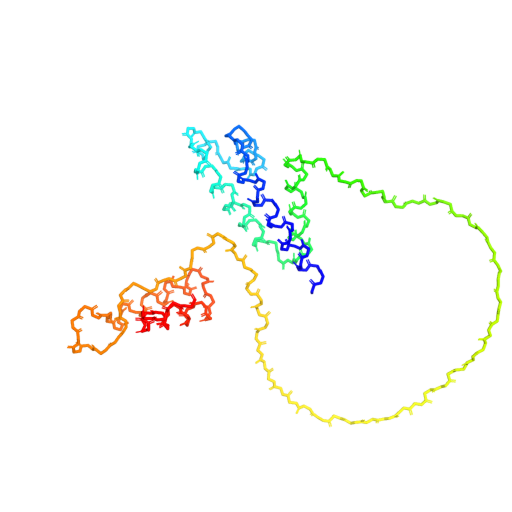9 ASP A O 1
ATOM 725 N N . ALA A 1 90 ? 17.333 6.183 -34.590 1.00 51.09 90 ALA A N 1
ATOM 726 C CA . ALA A 1 90 ? 18.282 6.631 -35.605 1.00 51.09 90 ALA A CA 1
ATOM 727 C C . ALA A 1 90 ? 18.032 6.054 -37.012 1.00 51.09 90 ALA A C 1
ATOM 729 O O . ALA A 1 90 ? 17.708 4.876 -37.128 1.00 51.09 90 ALA A O 1
ATOM 730 N N . THR A 1 91 ? 18.369 6.834 -38.053 1.00 41.34 91 THR A N 1
ATOM 731 C CA . THR A 1 91 ? 19.475 6.532 -39.004 1.00 41.34 91 THR A CA 1
ATOM 732 C C . THR A 1 91 ? 19.727 7.681 -39.994 1.00 41.34 91 THR A C 1
ATOM 734 O O . THR A 1 91 ? 18.764 8.306 -40.421 1.00 41.34 91 THR A O 1
ATOM 737 N N . GLU A 1 92 ? 20.998 7.840 -40.411 1.00 38.16 92 GLU A N 1
ATOM 738 C CA . GLU A 1 92 ? 21.489 8.617 -41.583 1.00 38.16 92 GLU A CA 1
ATOM 739 C C . GLU A 1 92 ? 21.273 10.157 -41.502 1.00 38.16 92 GLU A C 1
ATOM 741 O O . GLU A 1 92 ? 20.342 10.638 -40.868 1.00 38.16 92 GLU A O 1
ATOM 746 N N . ASP A 1 93 ? 22.144 11.051 -41.993 1.00 32.28 93 ASP A N 1
ATOM 747 C CA . ASP A 1 93 ? 23.320 10.986 -42.892 1.00 32.28 93 ASP A CA 1
ATOM 748 C C . ASP A 1 93 ? 24.645 11.385 -42.170 1.00 32.28 93 ASP A C 1
ATOM 750 O O . ASP A 1 93 ? 24.587 12.074 -41.153 1.00 32.28 93 ASP A O 1
ATOM 754 N N . THR A 1 94 ? 25.885 10.964 -42.484 1.00 32.59 94 THR A N 1
ATOM 755 C CA . THR A 1 94 ? 26.689 10.741 -43.725 1.00 32.59 94 THR A CA 1
ATOM 756 C C . THR A 1 94 ? 27.704 11.882 -43.992 1.00 32.59 94 THR A C 1
ATOM 758 O O . THR A 1 94 ? 27.348 12.878 -44.608 1.00 32.59 94 THR A O 1
ATOM 761 N N . GLU A 1 95 ? 28.976 11.659 -43.589 1.00 35.44 95 GLU A N 1
ATOM 762 C CA . GLU A 1 95 ? 30.245 12.304 -44.062 1.00 35.44 95 GLU A CA 1
ATOM 763 C C . GLU A 1 95 ? 30.386 13.848 -43.839 1.00 35.44 95 GLU A C 1
ATOM 765 O O . GLU A 1 95 ? 29.407 14.541 -43.598 1.00 35.44 95 GLU A O 1
ATOM 770 N N . ASP A 1 96 ? 31.547 14.527 -43.781 1.00 29.45 96 ASP A N 1
ATOM 771 C CA . ASP A 1 96 ? 32.996 14.281 -44.012 1.00 29.45 96 ASP A CA 1
ATOM 772 C C . ASP A 1 96 ? 33.802 15.367 -43.196 1.00 29.45 96 ASP A C 1
ATOM 774 O O . ASP A 1 96 ? 33.165 16.301 -42.706 1.00 29.45 96 ASP A O 1
ATOM 778 N N . ASN A 1 97 ? 35.128 15.460 -42.948 1.00 34.53 97 ASN A N 1
ATOM 779 C CA . ASN A 1 97 ? 36.386 14.750 -43.283 1.00 34.53 97 ASN A CA 1
ATOM 780 C C . ASN A 1 97 ? 37.458 15.051 -42.161 1.00 34.53 97 ASN A C 1
ATOM 782 O O . ASN A 1 97 ? 37.136 15.646 -41.136 1.00 34.53 97 ASN A O 1
ATOM 786 N N . THR A 1 98 ? 38.727 14.651 -42.367 1.00 27.75 98 THR A N 1
ATOM 787 C CA . THR A 1 98 ? 40.050 15.206 -41.923 1.00 27.75 98 THR A CA 1
ATOM 788 C C . THR A 1 98 ? 40.102 16.447 -40.996 1.00 27.75 98 THR A C 1
ATOM 790 O O . THR A 1 98 ? 39.408 17.433 -41.213 1.00 27.75 98 THR A O 1
ATOM 793 N N . GLY A 1 99 ? 40.996 16.551 -39.994 1.00 27.34 99 GLY A N 1
ATOM 794 C CA . GLY A 1 99 ? 42.146 15.735 -39.526 1.00 27.34 99 GLY A CA 1
ATOM 795 C C . GLY A 1 99 ? 42.816 16.439 -38.314 1.00 27.34 99 GLY A C 1
ATOM 796 O O . GLY A 1 99 ? 42.206 17.341 -37.748 1.00 27.34 99 GLY A O 1
ATOM 797 N N . ASP A 1 100 ? 44.038 16.164 -37.839 1.00 29.86 100 ASP A N 1
ATOM 798 C CA . ASP A 1 100 ? 45.089 15.179 -38.160 1.00 29.86 100 ASP A CA 1
ATOM 799 C C . ASP A 1 100 ? 46.083 15.087 -36.957 1.00 29.86 100 ASP A C 1
ATOM 801 O O . ASP A 1 100 ? 46.224 16.083 -36.252 1.00 29.86 100 ASP A O 1
ATOM 805 N N . VAL A 1 101 ? 46.779 13.946 -36.757 1.00 31.77 101 VAL A N 1
ATOM 806 C CA . VAL A 1 101 ? 47.905 13.654 -35.799 1.00 31.77 101 VAL A CA 1
ATOM 807 C C . VAL A 1 101 ? 47.769 14.050 -34.287 1.00 31.77 101 VAL A C 1
ATOM 809 O O . VAL A 1 101 ? 47.096 14.995 -33.912 1.00 31.77 101 VAL A O 1
ATOM 812 N N . ALA A 1 102 ? 48.380 13.385 -33.287 1.00 31.94 102 ALA A N 1
ATOM 813 C CA . ALA A 1 102 ? 49.554 12.502 -33.253 1.00 31.94 102 ALA A CA 1
ATOM 814 C C . ALA A 1 102 ? 49.562 11.491 -32.066 1.00 31.94 102 ALA A C 1
ATOM 816 O O . ALA A 1 102 ? 48.874 11.681 -31.072 1.00 31.94 102 ALA A O 1
ATOM 817 N N . ALA A 1 103 ? 50.418 10.460 -32.188 1.00 30.47 103 ALA A N 1
ATOM 818 C CA . ALA A 1 103 ? 51.296 9.800 -31.187 1.00 30.47 103 ALA A CA 1
ATOM 819 C C . ALA A 1 103 ? 51.072 10.002 -29.647 1.00 30.47 103 ALA A C 1
ATOM 821 O O . ALA A 1 103 ? 50.867 11.113 -29.184 1.00 30.47 103 ALA A O 1
ATOM 822 N N . SER A 1 104 ? 51.301 9.015 -28.755 1.00 32.62 104 SER A N 1
ATOM 823 C CA . SER A 1 104 ? 52.000 7.719 -28.910 1.00 32.62 104 SER A CA 1
ATOM 824 C C . SER A 1 104 ? 51.843 6.757 -27.706 1.00 32.62 104 SER A C 1
ATOM 826 O O . SER A 1 104 ? 51.651 7.204 -26.584 1.00 32.62 104 SER A O 1
ATOM 828 N N . GLN A 1 105 ? 52.138 5.470 -27.956 1.00 29.44 105 GLN A N 1
ATOM 829 C CA . GLN A 1 105 ? 52.769 4.475 -27.053 1.00 29.44 105 GLN A CA 1
ATOM 830 C C . GLN A 1 105 ? 52.043 3.928 -25.795 1.00 29.44 105 GLN A C 1
ATOM 832 O O . GLN A 1 105 ? 51.622 4.637 -24.891 1.00 29.44 105 GLN A O 1
ATOM 837 N N . SER A 1 106 ? 52.070 2.592 -25.697 1.00 38.66 106 SER A N 1
ATOM 838 C CA . SER A 1 106 ? 51.978 1.786 -24.465 1.00 38.66 106 SER A CA 1
ATOM 839 C C . SER A 1 106 ? 53.373 1.191 -24.178 1.00 38.66 106 SER A C 1
ATOM 841 O O . SER A 1 106 ? 54.141 1.031 -25.134 1.00 38.66 106 SER A O 1
ATOM 843 N N . PRO A 1 107 ? 53.745 0.873 -22.917 1.00 35.09 107 PRO A N 1
ATOM 844 C CA . PRO A 1 107 ? 53.567 -0.512 -22.445 1.00 35.09 107 PRO A CA 1
ATOM 845 C C . PRO A 1 107 ? 53.257 -0.679 -20.933 1.00 35.09 107 PRO A C 1
ATOM 847 O O . PRO A 1 107 ? 53.340 0.251 -20.135 1.00 35.09 107 PRO A O 1
ATOM 850 N N . ALA A 1 108 ? 52.930 -1.918 -20.545 1.00 36.16 108 ALA A N 1
ATOM 851 C CA . ALA A 1 108 ? 52.844 -2.442 -19.163 1.00 36.16 108 ALA A CA 1
ATOM 852 C C . ALA A 1 108 ? 54.261 -2.918 -18.667 1.00 36.16 108 ALA A C 1
ATOM 854 O O . ALA A 1 108 ? 55.209 -2.603 -19.394 1.00 36.16 108 ALA A O 1
ATOM 855 N N . PRO A 1 109 ? 54.502 -3.693 -17.557 1.00 40.53 109 PRO A N 1
ATOM 856 C CA . PRO A 1 109 ? 53.569 -4.476 -16.703 1.00 40.53 109 PRO A CA 1
ATOM 857 C C . PRO A 1 109 ? 53.923 -4.704 -15.184 1.00 40.53 109 PRO A C 1
ATOM 859 O O . PRO A 1 109 ? 54.974 -4.296 -14.707 1.00 40.53 109 PRO A O 1
ATOM 862 N N . LEU A 1 110 ? 53.091 -5.517 -14.483 1.00 34.00 110 LEU A N 1
ATOM 863 C CA . LEU A 1 110 ? 53.324 -6.215 -13.175 1.00 34.00 110 LEU A CA 1
ATOM 864 C C . LEU A 1 110 ? 53.353 -5.322 -11.889 1.00 34.00 110 LEU A C 1
ATOM 866 O O . LEU A 1 110 ? 53.647 -4.141 -11.987 1.00 34.00 110 LEU A O 1
ATOM 870 N N . LYS A 1 111 ? 53.058 -5.776 -10.645 1.00 31.84 111 LYS A N 1
ATOM 871 C CA . LYS A 1 111 ? 52.706 -7.103 -10.055 1.00 31.84 111 LYS A CA 1
ATOM 872 C C . LYS A 1 111 ? 52.061 -6.961 -8.642 1.00 31.84 111 LYS A C 1
ATOM 874 O O . LYS A 1 111 ? 52.322 -5.961 -7.992 1.00 31.84 111 LYS A O 1
ATOM 879 N N . GLU A 1 112 ? 51.412 -8.035 -8.144 1.00 28.16 112 GLU A N 1
ATOM 880 C CA . GLU A 1 112 ? 51.244 -8.408 -6.701 1.00 28.16 112 GLU A CA 1
ATOM 881 C C . GLU A 1 112 ? 50.395 -7.512 -5.744 1.00 28.16 112 GLU A C 1
ATOM 883 O O . GLU A 1 112 ? 50.210 -6.335 -6.013 1.00 28.16 112 GLU A O 1
ATOM 888 N N . THR A 1 113 ? 49.778 -7.972 -4.630 1.00 31.28 113 THR A N 1
ATOM 889 C CA . THR A 1 113 ? 49.501 -9.322 -4.044 1.00 31.28 113 THR A CA 1
ATOM 890 C C . THR A 1 113 ? 48.105 -9.315 -3.354 1.00 31.28 113 THR A C 1
ATOM 892 O O . THR A 1 113 ? 47.561 -8.252 -3.070 1.00 31.28 113 THR A O 1
ATOM 895 N N . THR A 1 114 ? 47.509 -10.478 -3.034 1.00 34.94 114 THR A N 1
ATOM 896 C CA . THR A 1 114 ? 46.268 -10.596 -2.207 1.00 34.94 114 THR A CA 1
ATOM 897 C C . THR A 1 114 ? 46.601 -10.876 -0.723 1.00 34.94 114 THR A C 1
ATOM 899 O O . THR A 1 114 ? 47.701 -11.377 -0.477 1.00 34.94 114 THR A O 1
ATOM 902 N N . PRO A 1 115 ? 45.715 -10.597 0.272 1.00 41.00 115 PRO A N 1
ATOM 903 C CA . PRO A 1 115 ? 44.658 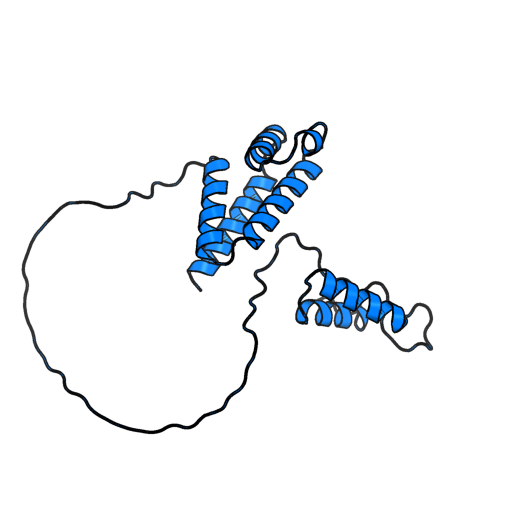-11.574 0.607 1.00 41.00 115 PRO A CA 1
ATOM 904 C C . PRO A 1 115 ? 43.314 -11.043 1.190 1.00 41.00 115 PRO A C 1
ATOM 906 O O . PRO A 1 115 ? 43.233 -10.038 1.885 1.00 41.00 115 PRO A O 1
ATOM 909 N N . LYS A 1 116 ? 42.270 -11.850 0.951 1.00 38.75 116 LYS A N 1
ATOM 910 C CA . LYS A 1 116 ? 40.954 -11.998 1.622 1.00 38.75 116 LYS A CA 1
ATOM 911 C C . LYS A 1 116 ? 40.635 -11.190 2.905 1.00 38.75 116 LYS A C 1
ATOM 913 O O . LYS A 1 116 ? 41.246 -11.411 3.946 1.00 38.75 116 LYS A O 1
ATOM 918 N N . VAL A 1 117 ? 39.445 -10.579 2.904 1.00 32.12 117 VAL A N 1
ATOM 919 C CA . VAL A 1 117 ? 38.437 -10.745 3.979 1.00 32.12 117 VAL A CA 1
ATOM 920 C C . VAL A 1 117 ? 37.119 -11.177 3.322 1.00 32.12 117 VAL A C 1
ATOM 922 O O . VAL A 1 117 ? 36.821 -10.742 2.212 1.00 32.12 117 VAL A O 1
ATOM 925 N N . VAL A 1 118 ? 36.351 -12.063 3.966 1.00 43.66 118 VAL A N 1
ATOM 926 C CA . VAL A 1 118 ? 35.060 -12.565 3.460 1.00 43.66 118 VAL A CA 1
ATOM 927 C C . VAL A 1 118 ? 33.960 -12.193 4.448 1.00 43.66 118 VAL A C 1
ATOM 929 O O . VAL A 1 118 ? 33.894 -12.779 5.525 1.00 43.66 118 VAL A O 1
ATOM 932 N N . THR A 1 119 ? 33.071 -11.279 4.055 1.00 31.22 119 THR A N 1
ATOM 933 C CA . THR A 1 119 ? 31.851 -10.961 4.810 1.00 31.22 119 THR A CA 1
ATOM 934 C C . THR A 1 119 ? 30.680 -10.816 3.847 1.00 31.22 119 THR A C 1
ATOM 936 O O . THR A 1 119 ? 30.660 -9.923 3.004 1.00 31.22 119 THR A O 1
ATOM 939 N N . VAL A 1 120 ? 29.697 -11.707 3.975 1.00 44.75 120 VAL A N 1
ATOM 940 C CA . VAL A 1 120 ? 28.393 -11.593 3.310 1.00 44.75 120 VAL A CA 1
ATOM 941 C C . VAL A 1 120 ? 27.570 -10.467 3.930 1.00 44.75 120 VAL A C 1
ATOM 943 O O . VAL A 1 120 ? 27.544 -10.333 5.152 1.00 44.75 120 VAL A O 1
ATOM 946 N N . SER A 1 121 ? 26.822 -9.721 3.115 1.00 37.91 121 SER A N 1
ATOM 947 C CA . SER A 1 121 ? 25.542 -9.130 3.531 1.00 37.91 121 SER A CA 1
ATOM 948 C C . SER A 1 121 ? 24.690 -8.729 2.329 1.00 37.91 121 SER A C 1
ATOM 950 O O . SER A 1 121 ? 25.175 -8.215 1.324 1.00 37.91 121 SER A O 1
ATOM 952 N N . SER A 1 122 ? 23.401 -9.016 2.453 1.00 43.25 122 SER A N 1
ATOM 953 C CA . SER A 1 122 ? 22.342 -8.840 1.465 1.00 43.25 122 SER A CA 1
ATOM 954 C C . SER A 1 122 ? 22.130 -7.382 1.050 1.00 43.25 122 SER A C 1
ATOM 956 O O . SER A 1 122 ? 21.531 -6.602 1.790 1.00 43.25 122 SER A O 1
ATOM 958 N N . GLY A 1 123 ? 22.504 -7.049 -0.185 1.00 35.19 123 GLY A N 1
ATOM 959 C CA . GLY A 1 123 ? 22.030 -5.850 -0.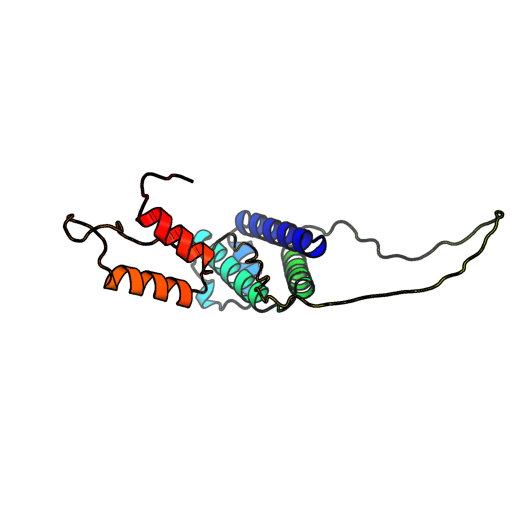879 1.00 35.19 123 GLY A CA 1
ATOM 960 C C . GLY A 1 123 ? 20.603 -6.018 -1.410 1.00 35.19 123 GLY A C 1
ATOM 961 O O . GLY A 1 123 ? 20.396 -5.947 -2.615 1.00 35.19 123 GLY A O 1
ATOM 962 N N . GLN A 1 124 ? 19.623 -6.277 -0.536 1.00 46.03 124 GLN A N 1
ATOM 963 C CA . GLN A 1 124 ? 18.209 -6.142 -0.903 1.00 46.03 124 GLN A CA 1
ATOM 964 C C . GLN A 1 124 ? 17.783 -4.687 -0.697 1.00 46.03 124 GLN A C 1
ATOM 966 O O . GLN A 1 124 ? 17.320 -4.304 0.376 1.00 46.03 124 GLN A O 1
ATOM 971 N N . SER A 1 125 ? 17.944 -3.877 -1.744 1.00 43.97 125 SER A N 1
ATOM 972 C CA . SER A 1 125 ? 17.276 -2.585 -1.861 1.00 43.97 125 SER A CA 1
ATOM 973 C C . SER A 1 125 ? 15.763 -2.817 -1.910 1.00 43.97 125 SER A C 1
ATOM 975 O O . SER A 1 125 ? 15.209 -3.243 -2.921 1.00 43.97 125 SER A O 1
ATOM 977 N N . SER A 1 126 ? 15.080 -2.554 -0.796 1.00 45.72 126 SER A N 1
ATOM 978 C CA . SER A 1 126 ? 13.619 -2.559 -0.728 1.00 45.72 126 SER A CA 1
ATOM 979 C C . SER A 1 126 ? 13.070 -1.333 -1.462 1.00 45.72 126 SER A C 1
ATOM 981 O O . SER A 1 126 ? 12.764 -0.319 -0.835 1.00 45.72 126 SER A O 1
ATOM 983 N N . SER A 1 127 ? 13.001 -1.418 -2.795 1.00 45.16 127 SER A N 1
ATOM 984 C CA . SER A 1 127 ? 12.459 -0.377 -3.678 1.00 45.16 127 SER A CA 1
ATOM 985 C C . SER A 1 127 ? 11.084 0.067 -3.180 1.00 45.16 127 SER A C 1
ATOM 987 O O . SER A 1 127 ? 10.189 -0.768 -3.021 1.00 45.16 127 SER A O 1
ATOM 989 N N . PHE A 1 128 ? 10.934 1.359 -2.883 1.00 44.03 128 PHE A N 1
ATOM 990 C CA . PHE A 1 128 ? 9.869 1.835 -2.002 1.00 44.03 128 PHE A CA 1
ATOM 991 C C . PHE A 1 128 ? 8.473 1.650 -2.606 1.00 44.03 128 PHE A C 1
ATOM 993 O O . PHE A 1 128 ? 8.070 2.299 -3.570 1.00 44.03 128 PHE A O 1
ATOM 1000 N N . THR A 1 129 ? 7.690 0.783 -1.973 1.00 45.03 129 THR A N 1
ATOM 1001 C CA . THR A 1 129 ? 6.296 0.511 -2.321 1.00 45.03 129 THR A CA 1
ATOM 1002 C C . THR A 1 129 ? 5.397 1.668 -1.869 1.00 45.03 129 THR A C 1
ATOM 1004 O O . THR A 1 129 ? 4.884 1.650 -0.749 1.00 45.03 129 THR A O 1
ATOM 1007 N N . VAL A 1 130 ? 5.189 2.659 -2.743 1.00 55.00 130 VAL A N 1
ATOM 1008 C CA . VAL A 1 130 ? 4.524 3.960 -2.473 1.00 55.00 130 VAL A CA 1
ATOM 1009 C C . VAL A 1 130 ? 3.147 3.859 -1.776 1.00 55.00 130 VAL A C 1
ATOM 1011 O O . VAL A 1 130 ? 2.721 4.801 -1.112 1.00 55.00 130 VAL A O 1
ATOM 1014 N N . TYR A 1 131 ? 2.461 2.710 -1.852 1.00 49.28 131 TYR A N 1
ATOM 1015 C CA . TYR A 1 131 ? 1.125 2.490 -1.262 1.00 49.28 131 TYR A CA 1
ATOM 1016 C C . TYR A 1 131 ? 1.038 1.388 -0.203 1.00 49.28 131 TYR A C 1
ATOM 1018 O O . TYR A 1 131 ? -0.054 1.057 0.279 1.00 49.28 131 TYR A O 1
ATOM 1026 N N . ARG A 1 132 ? 2.170 0.809 0.195 1.00 70.06 132 ARG A N 1
ATOM 1027 C CA . ARG A 1 132 ? 2.203 -0.165 1.284 1.00 70.06 132 ARG A CA 1
ATOM 1028 C C . ARG A 1 132 ? 2.077 0.583 2.606 1.00 70.06 132 ARG A C 1
ATOM 1030 O O . ARG A 1 132 ? 2.824 1.513 2.883 1.00 70.06 132 ARG A O 1
ATOM 1037 N N . ARG A 1 133 ? 1.094 0.197 3.423 1.00 75.62 133 ARG A N 1
ATOM 1038 C CA . ARG A 1 133 ? 0.929 0.774 4.766 1.00 75.62 133 ARG A CA 1
ATOM 1039 C C . ARG A 1 133 ? 2.180 0.480 5.587 1.00 75.62 133 ARG A C 1
ATOM 1041 O O . ARG A 1 133 ? 2.611 -0.664 5.605 1.00 75.62 133 ARG A O 1
ATOM 1048 N N . GLU A 1 134 ? 2.697 1.477 6.297 1.00 82.69 134 GLU A N 1
ATOM 1049 C CA . GLU A 1 134 ? 3.779 1.280 7.266 1.00 82.69 134 GLU A CA 1
ATOM 1050 C C . GLU A 1 134 ? 3.433 0.160 8.259 1.00 82.69 134 GLU A C 1
ATOM 1052 O O . GLU A 1 134 ? 2.286 0.044 8.721 1.00 82.69 134 GLU A O 1
ATOM 1057 N N . LEU A 1 135 ? 4.430 -0.647 8.632 1.00 88.38 135 LEU A N 1
ATOM 1058 C CA . LEU A 1 135 ? 4.261 -1.595 9.723 1.00 88.38 135 LEU A CA 1
ATOM 1059 C C . LEU A 1 135 ? 4.075 -0.821 11.028 1.00 88.38 135 LEU A C 1
ATOM 1061 O O . LEU A 1 135 ? 4.930 -0.045 11.446 1.00 88.38 135 LEU A O 1
ATOM 1065 N N . LYS A 1 136 ? 2.949 -1.060 11.697 1.00 90.94 136 LYS A N 1
ATOM 1066 C CA . LYS A 1 136 ? 2.641 -0.453 12.987 1.00 90.94 136 LYS A CA 1
ATOM 1067 C C . LYS A 1 136 ? 2.362 -1.531 14.019 1.00 90.94 136 LYS A C 1
ATOM 1069 O O . LYS A 1 136 ? 1.364 -2.241 13.915 1.00 90.94 136 LYS A O 1
ATOM 1074 N N . ILE A 1 137 ? 3.219 -1.599 15.033 1.00 92.69 137 ILE A N 1
ATOM 1075 C CA . ILE A 1 137 ? 2.925 -2.330 16.263 1.00 92.69 137 ILE A CA 1
ATOM 1076 C C . ILE A 1 137 ? 1.828 -1.565 17.022 1.00 92.69 137 ILE A C 1
ATOM 1078 O O . ILE A 1 137 ? 1.894 -0.347 17.202 1.00 92.69 137 ILE A O 1
ATOM 1082 N N . VAL A 1 138 ? 0.787 -2.282 17.432 1.00 89.19 138 VAL A N 1
ATOM 1083 C CA . VAL A 1 138 ? -0.361 -1.774 18.184 1.00 89.19 138 VAL A CA 1
ATOM 1084 C C . VAL A 1 138 ? -0.131 -2.038 19.669 1.00 89.19 138 VAL A C 1
ATOM 1086 O O . VAL A 1 138 ? 0.018 -3.189 20.080 1.00 89.19 138 VAL A O 1
ATOM 1089 N N . GLY A 1 139 ? -0.127 -0.965 20.464 1.00 87.69 139 GLY A N 1
ATOM 1090 C CA . GLY A 1 139 ? 0.163 -0.975 21.901 1.00 87.69 139 GLY A CA 1
ATOM 1091 C C . GLY A 1 139 ? 1.469 -0.251 22.248 1.00 87.69 139 GLY A C 1
ATOM 1092 O O . GLY A 1 139 ? 2.150 0.287 21.375 1.00 87.69 139 GLY A O 1
ATOM 1093 N N . MET A 1 140 ? 1.806 -0.225 23.538 1.00 88.44 140 MET A N 1
ATOM 1094 C CA . MET A 1 140 ? 3.077 0.299 24.051 1.00 88.44 140 MET A CA 1
ATOM 1095 C C . MET A 1 140 ? 3.965 -0.849 24.529 1.00 88.44 140 MET A C 1
ATOM 1097 O O . MET A 1 140 ? 3.588 -1.559 25.458 1.00 88.44 140 MET A O 1
ATOM 1101 N N . VAL A 1 141 ? 5.164 -1.007 23.974 1.00 87.25 141 VAL A N 1
ATOM 1102 C CA . VAL A 1 141 ? 6.161 -1.941 24.529 1.00 87.25 141 VAL A CA 1
ATOM 1103 C C . VAL A 1 141 ? 6.724 -1.341 25.825 1.00 87.25 141 VAL A C 1
ATOM 1105 O O . VAL A 1 141 ? 6.890 -0.126 25.928 1.00 87.25 141 VAL A O 1
ATOM 1108 N N . GLY A 1 142 ? 6.963 -2.152 26.857 1.00 81.56 142 GLY A N 1
ATOM 1109 C CA . GLY A 1 142 ? 7.465 -1.678 28.152 1.00 81.56 142 GLY A CA 1
ATOM 1110 C C . GLY A 1 142 ? 7.353 -2.731 29.260 1.00 81.56 142 GLY A C 1
ATOM 1111 O O . GLY A 1 142 ? 6.980 -3.867 28.974 1.00 81.56 142 GLY A O 1
ATOM 1112 N N . PRO A 1 143 ? 7.683 -2.377 30.515 1.00 78.56 143 PRO A N 1
ATOM 1113 C CA . PRO A 1 143 ? 7.653 -3.310 31.637 1.00 78.56 143 PRO A CA 1
ATOM 1114 C C . PRO A 1 143 ? 6.218 -3.703 32.013 1.00 78.56 143 PRO A C 1
ATOM 1116 O O . PRO A 1 143 ? 5.334 -2.854 32.111 1.00 78.56 143 PRO A O 1
ATOM 1119 N N . GLU A 1 144 ? 6.015 -4.989 32.298 1.00 73.19 144 GLU A N 1
ATOM 1120 C CA . GLU A 1 144 ? 4.708 -5.605 32.596 1.00 73.19 144 GLU A CA 1
ATOM 1121 C C . GLU A 1 144 ? 4.059 -5.102 33.905 1.00 73.19 144 GLU A C 1
ATOM 1123 O O . GLU A 1 144 ? 2.871 -5.300 34.138 1.00 73.19 144 GLU A O 1
ATOM 1128 N N . SER A 1 145 ? 4.812 -4.372 34.736 1.00 75.25 145 SER A N 1
ATOM 1129 C CA . SER A 1 145 ? 4.300 -3.657 35.912 1.00 75.25 145 SER A CA 1
ATOM 1130 C C . SER A 1 145 ? 3.490 -2.396 35.579 1.00 75.25 145 SER A C 1
ATOM 1132 O O . SER A 1 145 ? 2.860 -1.829 36.473 1.00 75.25 145 SER A O 1
ATOM 1134 N N . GLN A 1 146 ? 3.495 -1.933 34.324 1.00 72.31 146 GLN A N 1
ATOM 1135 C CA . GLN A 1 146 ? 2.654 -0.824 33.879 1.00 72.31 146 GLN A CA 1
ATOM 1136 C C . GLN A 1 146 ? 1.403 -1.323 33.159 1.00 72.31 146 GLN A C 1
ATOM 1138 O O . GLN A 1 146 ? 1.463 -2.144 32.245 1.00 72.31 146 GLN A O 1
ATOM 1143 N N . LYS A 1 147 ? 0.263 -0.748 33.548 1.00 66.75 147 LYS A N 1
ATOM 1144 C CA . LYS A 1 147 ? -1.023 -0.960 32.888 1.00 66.75 147 LYS A CA 1
ATOM 1145 C C . LYS A 1 147 ? -0.942 -0.574 31.401 1.00 66.75 147 LYS A C 1
ATOM 1147 O O . LYS A 1 147 ? -0.175 0.309 31.024 1.00 66.75 147 LYS A O 1
ATOM 1152 N N . ASP A 1 148 ? -1.748 -1.244 30.580 1.00 73.12 148 ASP A N 1
ATOM 1153 C CA . ASP A 1 148 ? -1.947 -0.955 29.152 1.00 73.12 148 ASP A CA 1
ATOM 1154 C C . ASP A 1 148 ? -0.688 -1.151 28.261 1.00 73.12 148 ASP A C 1
ATOM 1156 O O . ASP A 1 148 ? -0.640 -0.710 27.109 1.00 73.12 148 ASP A O 1
ATOM 1160 N N . ARG A 1 149 ? 0.325 -1.881 28.763 1.00 85.00 149 ARG A N 1
ATOM 1161 C CA . ARG A 1 149 ? 1.494 -2.342 27.989 1.00 85.00 149 ARG A CA 1
ATOM 1162 C C . ARG A 1 149 ? 1.201 -3.594 27.155 1.00 85.00 149 ARG A C 1
ATOM 1164 O O . ARG A 1 149 ? 0.340 -4.413 27.471 1.00 85.00 149 ARG A O 1
ATOM 1171 N N . LEU A 1 150 ? 1.958 -3.739 26.072 1.00 88.81 150 LEU A N 1
ATOM 1172 C CA . LEU A 1 150 ? 1.886 -4.845 25.127 1.00 88.81 150 LEU A CA 1
ATOM 1173 C C . LEU A 1 150 ? 2.678 -6.053 25.647 1.00 88.81 150 LEU A C 1
ATOM 1175 O O . LEU A 1 150 ? 3.894 -5.972 25.806 1.00 88.81 150 LEU A O 1
ATOM 1179 N N . SER A 1 151 ? 2.002 -7.183 25.866 1.00 89.06 151 SER A N 1
ATOM 1180 C CA . SER A 1 151 ? 2.657 -8.421 26.305 1.00 89.06 151 SER A CA 1
ATOM 1181 C C . SER A 1 151 ? 3.576 -9.008 25.227 1.00 89.06 151 SER A C 1
ATOM 1183 O O . SER A 1 151 ? 3.316 -8.878 24.026 1.00 89.06 151 SER A O 1
ATOM 1185 N N . PHE A 1 152 ? 4.624 -9.720 25.656 1.00 88.88 152 PHE A N 1
ATOM 1186 C CA . PHE A 1 152 ? 5.609 -10.350 24.766 1.00 88.88 152 PHE A CA 1
ATOM 1187 C C . PHE A 1 152 ? 4.956 -11.214 23.673 1.00 88.88 152 PHE A C 1
ATOM 1189 O O . PHE A 1 152 ? 5.266 -11.064 22.496 1.00 88.88 152 PHE A O 1
ATOM 1196 N N . VAL A 1 153 ? 3.976 -12.048 24.037 1.00 91.25 153 VAL A N 1
ATOM 1197 C CA . VAL A 1 153 ? 3.252 -12.923 23.093 1.00 91.25 153 VAL A CA 1
ATOM 1198 C C . VAL A 1 153 ? 2.507 -12.122 22.013 1.00 91.25 153 VAL A C 1
ATOM 1200 O O . VAL A 1 153 ? 2.414 -12.565 20.868 1.00 91.25 153 VAL A O 1
ATOM 1203 N N . SER A 1 154 ? 1.990 -10.937 22.352 1.00 91.69 154 SER A N 1
ATOM 1204 C CA . SER A 1 154 ? 1.313 -10.059 21.392 1.00 91.69 154 SER A CA 1
ATOM 1205 C C . SER A 1 154 ? 2.306 -9.315 20.493 1.00 91.69 154 SER A C 1
ATOM 1207 O O . SER A 1 154 ? 2.060 -9.177 19.294 1.00 91.69 154 SER A O 1
ATOM 1209 N N . LEU A 1 155 ? 3.457 -8.897 21.034 1.00 93.56 155 LEU A N 1
ATOM 1210 C CA . LEU A 1 155 ? 4.551 -8.315 20.251 1.00 93.56 155 LEU A CA 1
ATOM 1211 C C . LEU A 1 155 ? 5.106 -9.323 19.232 1.00 93.56 155 LEU A C 1
ATOM 1213 O O . LEU A 1 155 ? 5.171 -9.007 18.046 1.00 93.56 155 LEU A O 1
ATOM 1217 N N . THR A 1 156 ? 5.418 -10.549 19.663 1.00 94.50 156 THR A N 1
ATOM 1218 C CA . THR A 1 156 ? 5.922 -11.626 18.794 1.00 94.50 156 THR A CA 1
ATOM 1219 C C . THR A 1 156 ? 4.957 -11.916 17.648 1.00 94.50 156 THR A C 1
ATOM 1221 O O . THR A 1 156 ? 5.363 -11.854 16.491 1.00 94.50 156 THR A O 1
ATOM 1224 N N . ARG A 1 157 ? 3.657 -12.089 17.931 1.00 95.81 157 ARG A N 1
ATOM 1225 C CA . ARG A 1 157 ? 2.631 -12.292 16.888 1.00 95.81 157 ARG A CA 1
ATOM 1226 C C . ARG A 1 157 ? 2.554 -11.140 15.884 1.00 95.81 157 ARG A C 1
ATOM 1228 O O . ARG A 1 157 ? 2.277 -11.374 14.710 1.00 95.81 157 ARG A O 1
ATOM 1235 N N . GLN A 1 158 ? 2.778 -9.898 16.315 1.00 94.94 158 GLN A N 1
ATOM 1236 C CA . GLN A 1 158 ? 2.783 -8.741 15.416 1.00 94.94 158 GLN A CA 1
ATOM 1237 C C . GLN A 1 158 ? 4.061 -8.665 14.568 1.00 94.94 158 GLN A C 1
ATOM 1239 O O . GLN A 1 158 ? 3.967 -8.349 13.383 1.00 94.94 158 GLN A O 1
ATOM 1244 N N . VAL A 1 159 ? 5.220 -9.023 15.130 1.00 95.00 159 VAL A N 1
ATOM 1245 C CA . VAL A 1 159 ? 6.502 -9.142 14.411 1.00 95.00 159 VAL A CA 1
ATOM 1246 C C . VAL A 1 159 ? 6.459 -10.272 13.378 1.00 95.00 159 VAL A C 1
ATOM 1248 O O . VAL A 1 159 ? 6.790 -10.047 12.215 1.00 95.00 159 VAL A O 1
ATOM 1251 N N . GLU A 1 160 ? 5.976 -11.457 13.758 1.00 95.69 160 GLU A N 1
ATOM 1252 C CA . GLU A 1 160 ? 5.737 -12.593 12.855 1.00 95.69 160 GLU A CA 1
ATOM 1253 C C . GLU A 1 160 ? 4.776 -12.197 11.732 1.00 95.69 160 GLU A C 1
ATOM 1255 O O . GLU A 1 160 ? 5.095 -12.340 10.556 1.00 95.69 160 GLU A O 1
ATOM 1260 N N . SER A 1 161 ? 3.637 -11.584 12.077 1.00 92.81 161 SER A N 1
ATOM 1261 C CA . SER A 1 161 ? 2.675 -11.078 11.095 1.00 92.81 161 SER A CA 1
ATOM 1262 C C . SER A 1 161 ? 3.220 -9.914 10.250 1.00 92.81 161 SER A C 1
ATOM 1264 O O . SER A 1 161 ? 2.623 -9.584 9.224 1.00 92.81 161 SER A O 1
ATOM 1266 N N . GLY A 1 162 ? 4.321 -9.277 10.656 1.00 90.75 162 GLY A N 1
ATOM 1267 C CA . GLY A 1 162 ? 5.115 -8.369 9.832 1.00 90.75 162 GLY A CA 1
ATOM 1268 C C . GLY A 1 162 ? 5.959 -9.151 8.824 1.00 90.75 162 GLY A C 1
ATOM 1269 O O . GLY A 1 162 ? 5.768 -9.020 7.616 1.00 90.75 162 GLY A O 1
ATOM 1270 N N . LYS A 1 163 ? 6.825 -10.051 9.297 1.00 91.25 163 LYS A N 1
ATOM 1271 C CA . LYS A 1 163 ? 7.682 -10.865 8.419 1.00 91.25 163 LYS A CA 1
ATOM 1272 C C . LYS A 1 163 ? 6.867 -11.690 7.405 1.00 91.25 163 LYS A C 1
ATOM 1274 O O . LYS A 1 163 ? 7.193 -11.686 6.223 1.00 91.25 163 LYS A O 1
ATOM 1279 N N . SER A 1 164 ? 5.728 -12.269 7.799 1.00 89.44 164 SER A N 1
ATOM 1280 C CA . SER A 1 164 ? 4.801 -12.979 6.893 1.00 89.44 164 SER A CA 1
ATOM 1281 C C . SER A 1 164 ? 4.078 -12.090 5.867 1.00 89.44 164 SER A C 1
ATOM 1283 O O . SER A 1 164 ? 3.510 -12.614 4.916 1.00 89.44 164 SER A O 1
ATOM 1285 N N . LYS A 1 165 ? 4.075 -10.761 6.038 1.00 87.44 165 LYS A N 1
ATOM 1286 C CA . LYS A 1 165 ? 3.586 -9.786 5.039 1.00 87.44 165 LYS A CA 1
ATOM 1287 C C . LYS A 1 165 ? 4.727 -9.193 4.198 1.00 87.44 165 LYS A C 1
ATOM 1289 O O . LYS A 1 165 ? 4.524 -8.184 3.521 1.00 87.44 165 LYS A O 1
ATOM 1294 N N . GLY A 1 166 ? 5.928 -9.771 4.288 1.00 86.56 166 GLY A N 1
ATOM 1295 C CA . GLY A 1 166 ? 7.124 -9.323 3.578 1.00 86.56 166 GLY A CA 1
ATOM 1296 C C . GLY A 1 166 ? 7.709 -8.006 4.091 1.00 86.56 166 GLY A C 1
ATOM 1297 O O . GLY A 1 166 ? 8.331 -7.297 3.312 1.00 86.56 166 GLY A O 1
ATOM 1298 N N . TYR A 1 167 ? 7.454 -7.589 5.343 1.00 90.94 167 TYR A N 1
ATOM 1299 C CA . TYR A 1 167 ? 8.141 -6.402 5.883 1.00 90.94 167 TYR A CA 1
ATOM 1300 C C . TYR A 1 167 ? 9.609 -6.743 6.146 1.00 90.94 167 TYR A C 1
ATOM 1302 O O . TYR A 1 167 ? 9.910 -7.810 6.690 1.00 90.94 167 TYR A O 1
ATOM 1310 N N . THR A 1 168 ? 10.506 -5.843 5.748 1.00 90.69 168 THR A N 1
ATOM 1311 C CA . THR A 1 168 ? 11.948 -6.000 5.961 1.00 90.69 168 THR A CA 1
ATOM 1312 C C . THR A 1 168 ? 12.281 -5.995 7.452 1.00 90.69 168 THR A C 1
ATOM 1314 O O . THR A 1 168 ? 11.514 -5.503 8.284 1.00 90.69 168 THR A O 1
ATOM 1317 N N . GLU A 1 169 ? 13.454 -6.516 7.815 1.00 90.81 169 GLU A N 1
ATOM 1318 C CA . GLU A 1 169 ? 13.925 -6.451 9.201 1.00 90.81 169 GLU A CA 1
ATOM 1319 C C . GLU A 1 169 ? 14.044 -4.996 9.692 1.00 90.81 169 GLU A C 1
ATOM 1321 O O . GLU A 1 169 ? 13.667 -4.712 10.825 1.00 90.81 169 GLU A O 1
ATOM 1326 N N . SER A 1 170 ? 14.442 -4.062 8.822 1.00 91.00 170 SER A N 1
ATOM 1327 C CA . SER A 1 170 ? 14.485 -2.623 9.114 1.00 91.00 170 SER A CA 1
ATOM 1328 C C . SER A 1 170 ? 13.100 -2.040 9.423 1.00 91.00 170 SER A C 1
ATOM 1330 O O . SER A 1 170 ? 12.927 -1.411 10.465 1.00 91.00 170 SER A O 1
ATOM 1332 N N . GLU A 1 171 ? 12.088 -2.310 8.585 1.00 90.81 171 GLU A N 1
ATOM 1333 C CA . GLU A 1 171 ? 10.697 -1.878 8.830 1.00 90.81 171 GLU A CA 1
ATOM 1334 C C . GLU A 1 171 ? 10.145 -2.451 10.149 1.00 90.81 171 GLU A C 1
ATOM 1336 O O . GLU A 1 171 ? 9.428 -1.771 10.885 1.00 90.81 171 GLU A O 1
ATOM 1341 N N . VAL A 1 172 ? 10.492 -3.703 10.471 1.00 93.31 172 VAL A N 1
ATOM 1342 C CA . VAL A 1 172 ? 10.133 -4.358 11.739 1.00 93.31 172 VAL A CA 1
ATOM 1343 C C . VAL A 1 172 ? 10.824 -3.687 12.928 1.00 93.31 172 VAL A C 1
ATOM 1345 O O . VAL A 1 172 ? 10.165 -3.407 13.930 1.00 93.31 172 VAL A O 1
ATOM 1348 N N . ILE A 1 173 ? 12.122 -3.394 12.825 1.00 92.94 173 ILE A N 1
ATOM 1349 C CA . ILE A 1 173 ? 12.898 -2.722 13.875 1.00 92.94 173 ILE A CA 1
ATOM 1350 C C . ILE A 1 173 ? 12.348 -1.313 14.132 1.00 92.94 173 ILE A C 1
ATOM 1352 O O . ILE A 1 173 ? 12.083 -0.974 15.285 1.00 92.94 173 ILE A O 1
ATOM 1356 N N . GLU A 1 174 ? 12.085 -0.520 13.090 1.00 91.50 174 GLU A N 1
ATOM 1357 C CA . GLU A 1 174 ? 11.464 0.804 13.233 1.00 91.50 174 GLU A CA 1
ATOM 1358 C C . GLU A 1 174 ? 10.085 0.734 13.897 1.00 91.50 174 GLU A C 1
ATOM 1360 O O . GLU A 1 174 ? 9.808 1.491 14.831 1.00 91.50 174 GLU A O 1
ATOM 1365 N N . ALA A 1 175 ? 9.225 -0.194 13.466 1.00 91.69 175 ALA A N 1
ATOM 1366 C CA . ALA A 1 175 ? 7.891 -0.366 14.036 1.00 91.69 175 ALA A CA 1
ATOM 1367 C C . ALA A 1 175 ? 7.932 -0.722 15.536 1.00 91.69 175 ALA A C 1
ATOM 1369 O O . ALA A 1 175 ? 7.072 -0.277 16.302 1.00 91.69 175 ALA A O 1
ATOM 1370 N N . VAL A 1 176 ? 8.942 -1.489 15.966 1.00 92.25 176 VAL A N 1
ATOM 1371 C CA . VAL A 1 176 ? 9.188 -1.814 17.380 1.00 92.25 176 VAL A CA 1
ATOM 1372 C C . VAL A 1 176 ? 9.763 -0.613 18.139 1.00 92.25 176 VAL A C 1
ATOM 1374 O O . VAL A 1 176 ? 9.265 -0.295 19.219 1.00 92.25 176 VAL A O 1
ATOM 1377 N N . ILE A 1 177 ? 10.738 0.111 17.574 1.00 91.44 177 ILE A N 1
ATOM 1378 C CA . ILE A 1 177 ? 11.310 1.329 18.180 1.00 91.44 177 ILE A CA 1
ATOM 1379 C C . ILE A 1 177 ? 10.218 2.379 18.419 1.00 91.44 177 ILE A C 1
ATOM 1381 O O . ILE A 1 177 ? 10.111 2.900 19.529 1.00 91.44 177 ILE A O 1
ATOM 1385 N N . ARG A 1 178 ? 9.345 2.631 17.434 1.00 89.06 178 ARG A N 1
ATOM 1386 C CA . ARG A 1 178 ? 8.205 3.561 17.558 1.00 89.06 178 ARG A CA 1
ATOM 1387 C C . ARG A 1 178 ? 7.196 3.128 18.636 1.00 89.06 178 ARG A C 1
ATOM 1389 O O . ARG A 1 178 ? 6.536 3.980 19.226 1.00 89.06 178 ARG A O 1
ATOM 1396 N N . ALA A 1 179 ? 7.081 1.830 18.932 1.00 89.06 179 ALA A N 1
ATOM 1397 C CA . ALA A 1 179 ? 6.194 1.307 19.979 1.00 89.06 179 ALA A CA 1
ATOM 1398 C C . ALA A 1 179 ? 6.809 1.302 21.391 1.00 89.06 179 ALA A C 1
ATOM 1400 O O . ALA A 1 179 ? 6.064 1.286 22.374 1.00 89.06 179 ALA A O 1
ATOM 1401 N N . ILE A 1 180 ? 8.140 1.346 21.503 1.00 88.31 180 ILE A N 1
ATOM 1402 C CA . ILE A 1 180 ? 8.861 1.629 22.756 1.00 88.31 180 ILE A CA 1
ATOM 1403 C C . ILE A 1 180 ? 8.837 3.145 23.019 1.00 88.31 180 ILE A C 1
ATOM 1405 O O . ILE A 1 180 ? 8.410 3.602 24.080 1.00 88.31 180 ILE A O 1
ATOM 1409 N N . CYS A 1 181 ? 9.243 3.928 22.019 1.00 81.62 181 CYS A N 1
ATOM 1410 C CA . CYS A 1 181 ? 9.469 5.368 22.088 1.00 81.62 181 CYS A CA 1
ATOM 1411 C C . CYS A 1 181 ? 8.345 6.158 21.400 1.00 81.62 181 CYS A C 1
ATOM 1413 O O . CYS A 1 181 ? 8.597 6.898 20.454 1.00 81.62 181 CYS A O 1
ATOM 1415 N N . GLN A 1 182 ? 7.104 6.056 21.892 1.00 70.56 182 GLN A N 1
ATOM 1416 C CA . GLN A 1 182 ? 5.949 6.772 21.309 1.00 70.56 182 GLN A CA 1
ATOM 1417 C C . GLN A 1 182 ? 6.048 8.317 21.349 1.00 70.56 182 GLN A C 1
ATOM 1419 O O . GLN A 1 182 ? 5.205 9.006 20.778 1.00 70.56 182 GLN A O 1
ATOM 1424 N N . THR A 1 183 ? 7.063 8.875 22.014 1.00 63.28 183 THR A N 1
ATOM 1425 C CA . THR A 1 183 ? 7.406 10.304 21.984 1.00 63.28 183 THR A CA 1
ATOM 1426 C C . THR A 1 183 ? 8.278 10.706 20.790 1.00 63.28 183 THR A C 1
ATOM 1428 O O . THR A 1 183 ? 8.314 11.893 20.467 1.00 63.28 183 THR A O 1
ATOM 1431 N N . LEU A 1 184 ? 8.948 9.766 20.109 1.00 57.12 184 LEU A N 1
ATOM 1432 C CA . LEU A 1 184 ? 9.646 10.053 18.855 1.00 57.12 184 LEU A CA 1
ATOM 1433 C C . LEU A 1 184 ? 8.633 10.152 17.710 1.00 57.12 184 LEU A C 1
ATOM 1435 O O . LEU A 1 184 ? 8.138 9.149 17.194 1.00 57.12 184 LEU A O 1
ATOM 1439 N N . LYS A 1 185 ? 8.381 11.388 17.282 1.00 54.62 185 LYS A N 1
ATOM 1440 C CA . LYS A 1 185 ? 8.006 11.674 15.898 1.00 54.62 185 LYS A CA 1
ATOM 1441 C C . LYS A 1 185 ? 9.312 11.825 15.120 1.00 54.62 185 LYS A C 1
ATOM 1443 O O . LYS A 1 185 ? 10.016 12.812 15.325 1.00 54.62 185 LYS A O 1
ATOM 1448 N N . LEU A 1 186 ? 9.637 10.800 14.338 1.00 52.66 186 LEU A N 1
ATOM 1449 C CA . LEU A 1 186 ? 10.606 10.869 13.243 1.00 52.66 186 LEU A CA 1
ATOM 1450 C C . LEU A 1 186 ? 9.917 11.505 12.027 1.00 52.66 186 LEU A C 1
ATOM 1452 O O . LEU A 1 186 ? 8.696 11.257 11.887 1.00 52.66 186 LEU A O 1
#

Secondary structure (DSSP, 8-state):
-HHHHHHHHHHHHHHHHHHH--HHHHHHHHHHTT--GGGTTT--HHHHHHHHHHHHHHHHHH--SHHHHHHHHHHHHHHHT------------------------------------------------TTSPPP---SB-S-TTSTTBPPHHHHHHHHHHHHTTT--HHHHHHHHHHHH-TT---

Organism: Paramuricea clavata (NCBI:txid317549)

Sequence (186 aa):
MAGEENFEKLNLKIEEDILSLDVNELVKLANKLELGEENIEGKSRRVLSKLVRKTIYENVELCQTVPKKVEYLHKLQELLEIEPPPLEDATEDTEDNTGDVAASQSPAPLKETTPKVVTVSSGQSSSFTVYRRELKIVGMVGPESQKDRLSFVSLTRQVESGKSKGYTESEVIEAVIRAICQTLKL

pLDDT: mean 70.63, std 21.11, range [27.34, 95.81]

Radius of gyration: 26.26 Å; chains: 1; bounding box: 74×29×80 Å